Protein 5FVJ (pdb70)

B-factor: mean 19.44, std 9.37, range [5.67, 72.25]

Radius of gyration: 21.11 Å; Cα contacts (8 Å, |Δi|>4): 688; chains: 2; bounding box: 38×53×60 Å

Solvent-accessible surface area: 15856 Å² total; per-residue (Å²): 78,96,43,64,44,154,41,184,45,48,80,47,46,84,9,39,89,158,18,102,30,77,139,6,72,11,57,68,69,94,26,11,77,27,4,61,116,92,1,81,134,14,15,61,49,1,5,4,48,0,6,0,3,0,76,126,135,56,94,60,7,1,0,0,0,0,0,8,3,0,28,12,84,44,110,78,5,31,14,112,8,95,144,124,15,58,91,62,0,4,0,0,34,5,34,63,33,8,15,19,94,59,11,81,57,56,40,13,17,34,92,1,7,111,30,2,24,81,26,0,98,128,6,11,115,44,0,1,4,8,0,2,9,8,114,11,92,38,99,135,29,23,76,62,10,81,150,64,39,6,148,40,7,144,107,114,96,93,16,0,8,35,118,10,71,88,46,79,49,51,84,10,39,90,163,14,131,29,77,151,6,72,12,58,64,67,93,27,11,62,18,4,68,120,112,1,81,148,16,18,80,45,9,4,3,58,1,5,0,5,0,94,150,138,49,90,84,4,1,0,0,0,0,0,10,2,0,27,5,94,41,108,44,0,26,36,89,6,65,151,112,18,58,92,60,0,5,0,0,34,7,36,61,29,8,14,16,96,81,36,91,87,144,40,12,18,39,100,2,7,110,27,0,26,78,27,0,75,112,6,1,115,39,0,1,0,19,0,0,8,3,108,10,85,41,79,133,30,30,78,64,17,79,150,65,38,1,142,42,6,124,91,103,121,110,7,0,6,34,107,7,82,91

Structure (mmCIF, N/CA/C/O backbone):
data_5FVJ
#
_entry.id   5FVJ
#
_cell.length_a   33.400
_cell.length_b   85.660
_cell.length_c   55.320
_cell.angle_alpha   90.00
_cell.angle_beta   93.21
_cell.angle_gamma   90.00
#
_symmetry.space_group_name_H-M   'P 1 21 1'
#
loop_
_entity.id
_entity.type
_entity.pdbx_description
1 polymer 'PUTATIVE ACETYLTRANSFERASE'
2 non-polymer 'ACETYL COENZYME *A'
3 water water
#
loop_
_atom_site.group_PDB
_atom_site.id
_atom_site.type_symbol
_atom_site.label_atom_id
_atom_site.label_alt_id
_atom_site.label_comp_id
_atom_site.label_asym_id
_atom_site.label_entity_id
_atom_site.label_seq_id
_atom_site.pdbx_PDB_ins_code
_atom_site.Cartn_x
_atom_site.Cartn_y
_atom_site.Cartn_z
_atom_site.occupancy
_atom_site.B_iso_or_equiv
_atom_site.auth_seq_id
_atom_site.auth_comp_id
_atom_site.auth_asym_id
_atom_site.auth_atom_id
_atom_site.pdbx_PDB_model_num
ATOM 1 N N . GLY A 1 1 ? 30.261 69.526 32.403 1.00 24.08 -4 GLY A N 1
ATOM 2 C CA . GLY A 1 1 ? 30.391 70.351 33.665 1.00 20.60 -4 GLY A CA 1
ATOM 3 C C . GLY A 1 1 ? 31.042 69.556 34.772 1.00 20.43 -4 GLY A C 1
ATOM 4 O O . GLY A 1 1 ? 31.393 68.418 34.561 1.00 21.56 -4 GLY A O 1
ATOM 5 N N . PRO A 1 2 ? 31.182 70.136 35.982 1.00 18.16 -3 PRO A N 1
ATOM 6 C CA . PRO A 1 2 ? 31.783 69.429 37.095 1.00 18.54 -3 PRO A CA 1
ATOM 7 C C . PRO A 1 2 ? 30.977 68.265 37.626 1.00 14.75 -3 PRO A C 1
ATOM 8 O O . PRO A 1 2 ? 31.530 67.340 38.232 1.00 16.73 -3 PRO A O 1
ATOM 12 N N . GLY A 1 3 ? 29.673 68.276 37.398 1.00 15.63 -2 GLY A N 1
ATOM 13 C CA . GLY A 1 3 ? 28.795 67.307 38.047 1.00 17.91 -2 GLY A CA 1
ATOM 14 C C . GLY A 1 3 ? 29.030 67.173 39.542 1.00 17.40 -2 GLY A C 1
ATOM 15 O O . GLY A 1 3 ? 29.324 68.168 40.238 1.00 15.35 -2 GLY A O 1
ATOM 16 N N . GLY A 1 4 ? 28.925 65.938 40.044 1.00 17.42 -1 GLY A N 1
ATOM 17 C CA . GLY A 1 4 ? 29.033 65.653 41.478 1.00 19.61 -1 GLY A CA 1
ATOM 18 C C . GLY A 1 4 ? 30.384 65.173 41.999 1.00 19.05 -1 GLY A 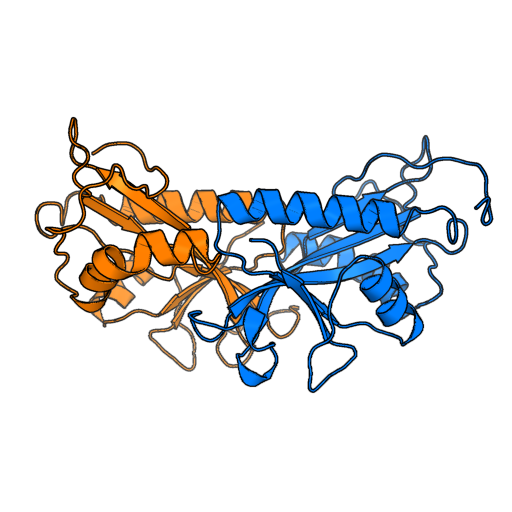C 1
ATOM 19 O O . GLY A 1 4 ? 30.513 64.957 43.181 1.00 22.28 -1 GLY A O 1
ATOM 20 N N . THR A 1 5 ? 31.386 65.049 41.121 1.00 19.50 0 THR A N 1
ATOM 2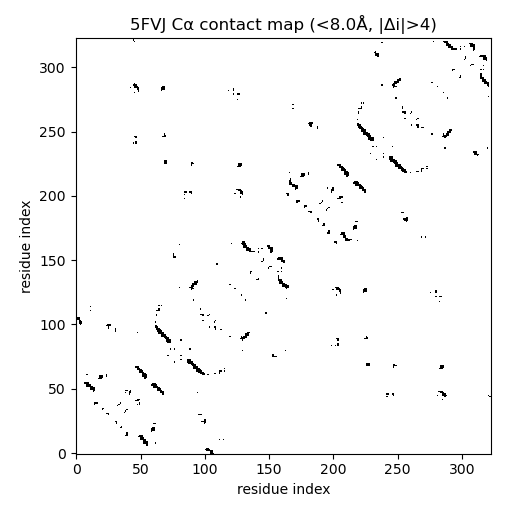1 C CA . THR A 1 5 ? 32.719 64.549 41.443 1.00 19.30 0 THR A CA 1
ATOM 22 C C . THR A 1 5 ? 33.706 64.962 40.351 1.00 18.54 0 THR A C 1
ATOM 23 O O . THR A 1 5 ? 33.325 65.031 39.172 1.00 22.21 0 THR A O 1
ATOM 27 N N . MET A 1 6 ? 34.969 65.202 40.730 1.00 16.17 1 MET A N 1
ATOM 28 C CA . MET A 1 6 ? 36.057 65.424 39.771 1.00 18.66 1 MET A CA 1
ATOM 29 C C . MET A 1 6 ? 37.016 64.216 39.641 1.00 22.43 1 MET A C 1
ATOM 30 O O . MET A 1 6 ? 38.119 64.355 39.093 1.00 25.16 1 MET A O 1
ATOM 35 N N . GLY A 1 7 ? 36.612 63.042 40.121 1.00 21.01 2 GLY A N 1
ATOM 36 C CA . GLY A 1 7 ? 37.368 61.806 39.793 1.00 21.74 2 GLY A CA 1
ATOM 37 C C . GLY A 1 7 ? 37.132 61.383 38.343 1.00 23.80 2 GLY A C 1
ATOM 38 O O . GLY A 1 7 ? 36.184 61.836 37.701 1.00 20.40 2 GLY A O 1
ATOM 39 N N . ARG A 1 8 ? 37.977 60.477 37.841 1.00 19.46 3 ARG A N 1
ATOM 40 C CA . ARG A 1 8 ? 37.831 59.961 36.492 1.00 23.91 3 ARG A CA 1
ATOM 41 C C . ARG A 1 8 ? 37.266 58.527 36.432 1.00 19.05 3 ARG A C 1
ATOM 42 O O . ARG A 1 8 ? 37.119 57.806 37.459 1.00 17.80 3 ARG A O 1
ATOM 50 N N . VAL A 1 9 ? 36.948 58.136 35.208 1.00 16.93 4 VAL A N 1
ATOM 51 C CA . VAL A 1 9 ? 36.588 56.772 34.916 1.00 17.37 4 VAL A CA 1
ATOM 52 C C . VAL A 1 9 ? 37.548 56.136 33.902 1.00 18.29 4 VAL A C 1
ATOM 53 O O . VAL A 1 9 ? 38.311 56.822 33.205 1.00 18.21 4 VAL A O 1
ATOM 57 N N . THR A 1 10 ? 37.473 54.811 33.845 1.00 17.42 5 THR A N 1
ATOM 58 C CA . THR A 1 10 ? 38.243 53.976 32.943 1.00 17.58 5 THR A CA 1
ATOM 59 C C . THR A 1 10 ? 37.569 53.916 31.550 1.00 18.43 5 THR A C 1
ATOM 60 O O . THR A 1 10 ? 36.434 54.307 31.391 1.00 17.09 5 THR A O 1
ATOM 64 N N . ALA A 1 11 ? 38.295 53.416 30.561 1.00 19.64 6 ALA A N 1
ATOM 65 C CA . ALA A 1 11 ? 37.745 53.164 29.240 1.00 18.53 6 ALA A CA 1
ATOM 66 C C . ALA A 1 11 ? 36.678 52.049 29.298 1.00 16.34 6 ALA A C 1
ATOM 67 O O . ALA A 1 11 ? 36.746 51.170 30.162 1.00 17.28 6 ALA A O 1
ATOM 69 N N . PRO A 1 12 ? 35.714 52.050 28.362 1.00 16.79 7 PRO A N 1
ATOM 70 C CA . PRO A 1 12 ? 34.697 50.963 28.338 1.00 18.17 7 PRO A CA 1
ATOM 71 C C . PRO A 1 12 ? 35.252 49.539 28.205 1.00 17.14 7 PRO A C 1
ATOM 72 O O . PRO A 1 12 ? 36.202 49.294 27.446 1.00 17.34 7 PRO A O 1
ATOM 76 N N . GLU A 1 13 ? 34.652 48.613 28.945 1.00 14.47 8 GLU A N 1
ATOM 77 C CA . GLU A 1 13 ? 35.074 47.205 28.958 1.00 14.07 8 GLU A CA 1
ATOM 78 C C . GLU A 1 13 ? 33.850 46.306 29.175 1.00 12.53 8 GLU A C 1
ATOM 79 O O . GLU A 1 13 ? 32.819 46.758 29.724 1.00 11.65 8 GLU A O 1
ATOM 85 N N . PRO A 1 14 ? 33.920 45.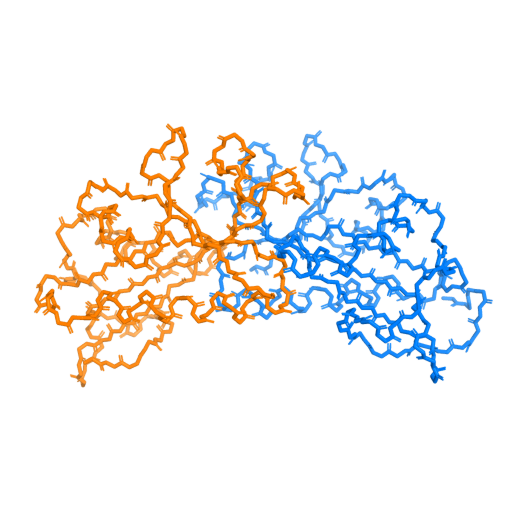044 28.718 1.00 12.17 9 PRO A N 1
ATOM 86 C CA . PRO A 1 14 ? 32.793 44.126 28.920 1.00 11.41 9 PRO A CA 1
ATOM 87 C C . PRO A 1 14 ? 32.448 43.879 30.389 1.00 12.06 9 PRO A C 1
ATOM 88 O O . PRO A 1 14 ? 33.359 43.650 31.190 1.00 12.89 9 PRO A O 1
ATOM 92 N N . LEU A 1 15 ? 31.144 43.901 30.735 1.00 11.27 10 LEU A N 1
ATOM 93 C CA . LEU A 1 15 ? 30.719 43.475 32.073 1.00 10.92 10 LEU A CA 1
ATOM 94 C C . LEU A 1 15 ? 31.261 42.070 32.406 1.00 12.18 10 LEU A C 1
ATOM 95 O O . LEU A 1 15 ? 31.236 41.181 31.572 1.00 12.32 10 LEU A O 1
ATOM 100 N N . SER A 1 16 ? 31.699 41.873 33.642 1.00 12.19 11 SER A N 1
ATOM 101 C CA . SER A 1 16 ? 32.189 40.565 34.135 1.00 12.09 11 SER A CA 1
ATOM 102 C C . SER A 1 16 ? 31.879 40.392 35.610 1.00 13.52 11 SER A C 1
ATOM 103 O O . SER A 1 16 ? 31.444 41.340 36.291 1.00 9.00 11 SER A O 1
ATOM 106 N N . ALA A 1 17 ? 32.188 39.198 36.105 1.00 13.78 12 ALA A N 1
ATOM 107 C CA . ALA A 1 17 ? 32.072 38.892 37.518 1.00 14.77 12 ALA A CA 1
ATOM 108 C C . ALA A 1 17 ? 33.005 39.694 38.423 1.00 14.61 12 ALA A C 1
ATOM 109 O O . ALA A 1 17 ? 32.812 39.719 39.642 1.00 17.92 12 ALA A O 1
ATOM 111 N N . PHE A 1 18 ? 34.015 40.339 37.847 1.00 13.79 13 PHE A N 1
ATOM 112 C CA . PHE A 1 18 ? 34.946 41.151 38.649 1.00 16.07 13 PHE A CA 1
ATOM 113 C C . PHE A 1 18 ? 34.380 42.548 38.991 1.00 15.15 13 PHE A C 1
ATOM 114 O O . PHE A 1 18 ? 34.963 43.264 39.789 1.00 17.74 13 PHE A O 1
ATOM 122 N N . HIS A 1 19 ? 33.247 42.919 38.380 1.00 13.91 14 HIS A N 1
ATOM 123 C CA . HIS A 1 19 ? 32.632 44.236 38.574 1.00 13.55 14 HIS A CA 1
ATOM 124 C C . HIS A 1 19 ? 31.660 44.296 39.736 1.00 12.75 14 HIS A C 1
ATOM 125 O O . HIS A 1 19 ? 30.834 43.412 39.926 1.00 11.64 14 HIS A O 1
ATOM 132 N N . GLN A 1 20 ? 31.775 45.376 40.506 1.00 11.44 15 GLN A N 1
ATOM 133 C CA . GLN A 1 20 ? 30.820 45.675 41.552 1.00 10.07 15 GLN A CA 1
ATOM 134 C C . GLN A 1 20 ? 29.703 46.550 40.973 1.00 10.67 15 GLN A C 1
ATOM 135 O O . GLN A 1 20 ? 29.967 47.610 40.437 1.00 9.61 15 GLN A O 1
ATOM 141 N N . VAL A 1 21 ? 28.466 46.077 41.111 1.00 12.13 16 VAL A N 1
ATOM 142 C CA . VAL A 1 21 ? 27.292 46.785 40.598 1.00 13.98 16 VAL A CA 1
ATOM 143 C C . VAL A 1 21 ? 26.204 47.062 41.635 1.00 11.55 16 VAL A C 1
ATOM 144 O O . VAL A 1 21 ? 25.301 47.857 41.409 1.00 11.43 16 VAL A O 1
ATOM 148 N N . ALA A 1 22 ? 26.298 46.424 42.791 1.00 12.78 17 ALA A N 1
ATOM 149 C CA . ALA A 1 22 ? 25.204 46.447 43.746 1.00 13.73 17 ALA A CA 1
ATOM 150 C C . ALA A 1 22 ? 24.791 47.839 44.221 1.00 12.36 17 ALA A C 1
ATOM 151 O O . ALA A 1 22 ? 23.634 48.039 44.620 1.00 14.20 17 ALA A O 1
ATOM 153 N N . GLU A 1 23 ? 25.733 48.777 44.258 1.00 13.45 18 GLU A N 1
ATOM 154 C CA . GLU A 1 23 ? 25.465 50.113 44.769 1.00 16.15 18 GLU A CA 1
ATOM 155 C C . GLU A 1 23 ? 25.124 51.163 43.678 1.00 14.06 18 GLU A C 1
ATOM 156 O O . GLU A 1 23 ? 24.865 52.316 44.004 1.00 14.58 18 GLU A O 1
ATOM 162 N N . PHE A 1 24 ? 25.105 50.736 42.401 1.00 11.71 19 PHE A N 1
ATOM 163 C CA . PHE A 1 24 ? 24.780 51.622 41.271 1.00 11.78 19 PHE A CA 1
ATOM 164 C C . PHE A 1 24 ? 23.373 52.236 41.389 1.00 11.85 19 PHE A C 1
ATOM 165 O O . PHE A 1 24 ? 22.393 51.532 41.578 1.00 12.20 19 PHE A O 1
ATOM 173 N N . VAL A 1 25 ? 23.294 53.550 41.250 1.00 12.51 20 VAL A N 1
ATOM 174 C CA . VAL A 1 25 ? 22.013 54.270 41.232 1.00 12.36 20 VAL A CA 1
ATOM 175 C C . VAL A 1 25 ? 22.016 55.406 40.193 1.00 12.25 20 VAL A C 1
ATOM 176 O O . VAL A 1 25 ? 22.872 56.281 40.234 1.00 11.46 20 VAL A O 1
ATOM 180 N N . SER A 1 26 ? 21.070 55.360 39.253 1.00 12.72 21 SER A N 1
ATOM 181 C CA . SER A 1 26 ? 21.046 56.255 38.093 1.00 12.04 21 SER A CA 1
ATOM 182 C C . SER A 1 26 ? 19.926 57.292 38.133 1.00 12.33 21 SER A C 1
ATOM 183 O O . SER A 1 26 ? 19.884 58.222 37.305 1.00 12.55 21 SER A O 1
ATOM 186 N N . GLY A 1 27 ? 18.968 57.093 39.031 1.00 14.25 22 GLY A N 1
ATOM 187 C CA . GLY A 1 27 ? 17.739 57.882 39.028 1.00 16.24 22 GLY A CA 1
ATOM 188 C C . GLY A 1 27 ? 16.575 57.148 38.403 1.00 17.19 22 GLY A C 1
ATOM 189 O O . GLY A 1 27 ? 15.449 57.608 38.526 1.00 17.61 22 GLY A O 1
ATOM 190 N N . GLU A 1 28 ? 16.849 56.030 37.718 1.00 15.47 23 GLU A N 1
ATOM 191 C CA . GLU A 1 28 ? 15.820 55.141 37.162 1.00 14.19 23 GLU A CA 1
ATOM 192 C C . GLU A 1 28 ? 15.980 53.719 37.734 1.00 14.71 23 GLU A C 1
ATOM 193 O O . GLU A 1 28 ? 16.865 52.965 37.311 1.00 13.09 23 GLU A O 1
ATOM 199 N N . ALA A 1 29 ? 15.125 53.339 38.674 1.00 16.08 24 ALA A N 1
ATOM 200 C CA . ALA A 1 29 ? 15.265 52.033 39.341 1.00 14.34 24 ALA A CA 1
ATOM 201 C C . ALA A 1 29 ? 15.176 50.821 38.398 1.00 14.04 24 ALA A C 1
ATOM 202 O O . ALA A 1 29 ? 15.812 49.807 38.644 1.00 14.38 24 ALA A O 1
ATOM 204 N N . VAL A 1 30 ? 14.401 50.925 37.325 1.00 11.51 25 VAL A N 1
ATOM 205 C CA . VAL A 1 30 ? 14.305 49.837 36.353 1.00 14.40 25 VAL A CA 1
ATOM 206 C C . VAL A 1 30 ? 15.672 49.507 35.728 1.00 13.92 25 VAL A C 1
ATOM 207 O O . VAL A 1 30 ? 15.965 48.333 35.505 1.00 11.96 25 VAL A O 1
ATOM 211 N N . LEU A 1 31 ? 16.479 50.545 35.470 1.00 11.35 26 LEU A N 1
ATOM 212 C CA . LEU A 1 31 ? 17.820 50.354 34.915 1.00 11.49 26 LEU A CA 1
ATOM 213 C C . LEU A 1 31 ? 18.778 49.810 35.979 1.00 11.57 26 LEU A C 1
ATOM 214 O O . LEU A 1 31 ? 19.549 48.889 35.701 1.00 10.16 26 LEU A O 1
ATOM 219 N N . ASP A 1 32 ? 18.726 50.393 37.170 1.00 12.06 27 ASP A N 1
ATOM 220 C CA . ASP A 1 32 ? 19.594 49.949 38.282 1.00 10.96 27 ASP A CA 1
ATOM 221 C C . ASP A 1 32 ? 19.394 48.456 38.586 1.00 11.32 27 ASP A C 1
ATOM 222 O O . ASP A 1 32 ? 20.357 47.678 38.700 1.00 10.62 27 ASP A O 1
ATOM 227 N N . ASP A 1 33 ? 18.130 48.053 38.677 1.00 11.56 28 ASP A N 1
ATOM 228 C CA . ASP A 1 33 ? 17.791 46.685 38.988 1.00 12.30 28 ASP A CA 1
ATOM 229 C C . ASP A 1 33 ? 18.082 45.714 37.845 1.00 10.91 28 ASP A C 1
ATOM 230 O O . ASP A 1 33 ? 18.491 44.600 38.097 1.00 10.63 28 ASP A O 1
ATOM 235 N N . TRP A 1 34 ? 17.955 46.157 36.595 1.00 10.09 29 TRP A N 1
ATOM 236 C CA . TRP A 1 34 ? 18.354 45.298 35.480 1.00 11.97 29 TRP A CA 1
ATOM 237 C C . TRP A 1 34 ? 19.845 44.993 35.564 1.00 9.82 29 TRP A C 1
ATOM 238 O O . TRP A 1 34 ? 20.270 43.851 35.400 1.00 9.85 29 TRP A O 1
ATOM 249 N N . LEU A 1 35 ? 20.655 46.018 35.808 1.00 9.83 30 LEU A N 1
ATOM 250 C CA . LEU A 1 35 ? 22.096 45.830 35.868 1.00 10.27 30 LEU A CA 1
ATOM 251 C C . LEU A 1 35 ? 22.495 44.801 36.923 1.00 10.72 30 LEU A C 1
ATOM 252 O O . LEU A 1 35 ? 23.264 43.875 36.631 1.00 13.12 30 LEU A O 1
ATOM 257 N N . LYS A 1 36 ? 21.925 44.958 38.116 1.00 11.48 31 LYS A N 1
ATOM 258 C CA . LYS A 1 36 ? 22.257 44.144 39.297 1.00 10.70 31 LYS A CA 1
ATOM 259 C C . LYS A 1 36 ? 21.730 42.707 39.211 1.00 10.74 31 LYS A C 1
ATOM 260 O O . LYS A 1 36 ? 22.422 41.785 39.650 1.00 13.52 31 LYS A O 1
ATOM 266 N N . GLN A 1 37 ? 20.529 42.522 38.670 1.00 13.15 32 GLN A N 1
ATOM 267 C CA . GLN A 1 37 ? 19.870 41.207 38.641 1.00 12.86 32 GLN A CA 1
ATOM 268 C C . GLN A 1 37 ? 20.080 40.454 37.318 1.00 13.20 32 GLN A C 1
ATOM 269 O O . GLN A 1 37 ? 20.171 39.224 37.337 1.00 14.04 32 GLN A O 1
ATOM 275 N N . LYS A 1 38 ? 20.106 41.175 36.188 1.00 14.30 33 LYS A N 1
ATOM 276 C CA . LYS A 1 38 ? 20.089 40.533 34.871 1.00 13.46 33 LYS A CA 1
ATOM 277 C C . LYS A 1 38 ? 21.299 40.758 33.965 1.00 11.90 33 LYS A C 1
ATOM 278 O O . LYS A 1 38 ? 21.498 40.006 33.030 1.00 12.55 33 LYS A O 1
ATOM 284 N N . GLY A 1 39 ? 22.074 41.796 34.218 1.00 10.06 34 GLY A N 1
ATOM 285 C CA . GLY A 1 39 ? 23.193 42.155 33.358 1.00 9.00 34 GLY A CA 1
ATOM 286 C C . GLY A 1 39 ? 24.117 41.028 32.945 1.00 11.08 34 GLY A C 1
ATOM 287 O O . GLY A 1 39 ? 24.265 40.722 31.753 1.00 12.62 34 GLY A O 1
ATOM 288 N N . LEU A 1 40 ? 24.699 40.377 33.934 1.00 11.32 35 LEU A N 1
ATOM 289 C CA . LEU A 1 40 ? 25.674 39.337 33.666 1.00 12.67 35 LEU A CA 1
ATOM 290 C C . LEU A 1 40 ? 25.004 38.057 33.182 1.00 12.48 35 LEU A C 1
ATOM 291 O O . LEU A 1 40 ? 25.481 37.423 32.231 1.00 12.69 35 LEU A O 1
ATOM 296 N N . LYS A 1 41 ? 23.897 37.679 33.811 1.00 11.11 36 LYS A N 1
ATOM 297 C CA . LYS A 1 41 ? 23.119 36.531 33.315 1.00 14.31 36 LYS A CA 1
ATOM 298 C C . LYS A 1 41 ? 22.729 36.635 31.832 1.00 17.60 36 LYS A C 1
ATOM 299 O O . LYS A 1 41 ? 22.846 35.651 31.085 1.00 18.21 36 LYS A O 1
ATOM 305 N N . ASN A 1 42 ? 22.224 37.797 31.430 1.00 17.35 37 ASN A N 1
ATOM 306 C CA . ASN A 1 42 ? 21.729 38.012 30.061 1.00 16.43 37 ASN A CA 1
ATOM 307 C C . ASN A 1 42 ? 22.850 38.011 29.032 1.00 16.71 37 ASN A C 1
ATOM 308 O O . ASN A 1 42 ? 22.627 37.703 27.847 1.00 14.97 37 ASN A O 1
ATOM 313 N N . GLN A 1 43 ? 24.046 38.334 29.480 1.00 13.52 38 GLN A N 1
ATOM 314 C CA . GLN A 1 43 ? 25.218 38.222 28.645 1.00 18.38 38 GLN A CA 1
ATOM 315 C C . GLN A 1 43 ? 25.501 36.772 28.253 1.00 19.66 38 GLN A C 1
ATOM 316 O O . GLN A 1 43 ? 25.743 36.474 27.088 1.00 19.05 38 GLN A O 1
ATOM 322 N N . ALA A 1 44 ? 25.453 35.869 29.228 1.00 19.51 39 ALA A N 1
ATOM 323 C CA . ALA A 1 44 ? 25.656 34.457 28.949 1.00 18.32 39 ALA A CA 1
ATOM 324 C C . ALA A 1 44 ? 24.533 33.879 28.059 1.00 17.93 39 ALA A C 1
ATOM 325 O O . ALA A 1 44 ? 24.805 33.039 27.210 1.00 21.55 39 ALA A O 1
ATOM 327 N N . LEU A 1 45 ? 23.298 34.345 28.252 1.00 16.10 40 LEU A N 1
ATOM 328 C CA . LEU A 1 45 ? 22.135 33.868 27.454 1.00 14.94 40 LEU A CA 1
ATOM 329 C C . LEU A 1 45 ? 22.094 34.314 25.988 1.00 13.40 40 LEU A C 1
ATOM 330 O O . LEU A 1 45 ? 21.364 33.725 25.185 1.00 17.14 40 LEU A O 1
ATOM 335 N N . GLY A 1 46 ? 22.820 35.371 25.654 1.00 11.66 41 GLY A N 1
ATOM 336 C CA . GLY A 1 46 ? 22.757 35.988 24.319 1.00 12.92 41 GLY A CA 1
ATOM 337 C C . GLY A 1 46 ? 21.594 36.918 24.148 1.00 12.31 41 GLY A C 1
ATOM 338 O O . GLY A 1 46 ? 21.138 37.173 23.021 1.00 13.94 41 GLY A O 1
ATOM 339 N N . ALA A 1 47 ? 21.074 37.446 25.262 1.00 10.71 42 ALA A N 1
ATOM 340 C CA . ALA A 1 47 ? 20.003 38.455 25.217 1.00 10.70 42 ALA A CA 1
ATOM 341 C C . ALA A 1 47 ? 20.509 39.888 25.055 1.00 10.76 42 ALA A C 1
ATOM 342 O O . ALA A 1 47 ? 19.840 40.716 24.462 1.00 12.79 42 ALA A O 1
ATOM 344 N N . ALA A 1 48 ? 21.700 40.170 25.581 1.00 10.12 43 ALA A N 1
ATOM 345 C CA . ALA A 1 48 ? 22.315 41.511 25.490 1.00 9.84 43 ALA A CA 1
ATOM 346 C C . ALA A 1 48 ? 23.792 41.470 25.849 1.00 13.21 43 ALA A C 1
ATOM 347 O O . ALA A 1 48 ? 24.210 40.665 26.670 1.00 12.63 43 ALA A O 1
ATOM 349 N N . ARG A 1 49 ? 24.591 42.310 25.204 1.00 11.14 44 ARG A N 1
ATOM 350 C CA . ARG A 1 49 ? 26.010 42.496 25.553 1.00 12.10 44 ARG A CA 1
ATOM 351 C C . ARG A 1 49 ? 26.134 43.856 26.226 1.00 12.93 44 ARG A C 1
ATOM 352 O O . ARG A 1 49 ? 25.714 44.843 25.655 1.00 10.82 44 ARG A O 1
ATOM 360 N N . THR A 1 50 ? 26.716 43.880 27.442 1.00 11.14 45 THR A N 1
ATOM 361 C CA . THR A 1 50 ? 26.826 45.061 28.264 1.00 10.75 45 THR A CA 1
ATOM 362 C C . THR A 1 50 ? 28.297 45.493 28.406 1.00 9.85 45 THR A C 1
ATOM 363 O O . THR A 1 50 ? 29.219 44.659 28.610 1.00 8.65 45 THR A O 1
ATOM 367 N N . PHE A 1 51 ? 28.508 46.798 28.268 1.00 9.21 46 PHE A N 1
ATOM 368 C CA . PHE A 1 51 ? 29.814 47.430 28.400 1.00 8.17 46 PHE A CA 1
ATOM 369 C C . PHE A 1 51 ? 29.743 48.493 29.499 1.00 9.21 46 PHE A C 1
ATOM 370 O O . PHE A 1 51 ? 28.761 49.232 29.586 1.00 11.36 46 PHE A O 1
ATOM 378 N N . VAL A 1 52 ? 30.760 48.531 30.361 1.00 9.75 47 VAL A N 1
ATOM 379 C CA . VAL A 1 52 ? 30.786 49.400 31.552 1.00 9.25 47 VAL A CA 1
ATOM 380 C C . VAL A 1 52 ? 32.029 50.274 31.626 1.00 10.00 47 VAL A C 1
ATOM 381 O O . VAL A 1 52 ? 33.067 49.940 31.048 1.00 11.83 47 VAL A O 1
ATOM 385 N N . VAL A 1 53 ? 31.906 51.399 32.335 1.00 10.37 48 VAL A N 1
ATOM 386 C CA . VAL A 1 53 ? 33.058 52.218 32.723 1.00 10.93 48 VAL A CA 1
ATOM 387 C C . VAL A 1 53 ? 33.112 52.236 34.234 1.00 10.63 48 VAL A C 1
ATOM 388 O O . VAL A 1 53 ? 32.064 52.319 34.880 1.00 10.54 48 VAL A O 1
ATOM 392 N N . CYS A 1 54 ? 34.327 52.188 34.791 1.00 11.36 49 CYS A N 1
ATOM 393 C CA . CYS A 1 54 ? 34.520 52.099 36.254 1.00 10.37 49 CYS A CA 1
ATOM 394 C C . CYS A 1 54 ? 35.238 53.318 36.823 1.00 11.02 49 CYS A C 1
ATOM 395 O O . CYS A 1 54 ? 36.010 53.955 36.150 1.00 13.78 49 CYS A O 1
ATOM 398 N N . LYS A 1 55 ? 34.967 53.609 38.082 1.00 11.96 50 LYS A N 1
ATOM 399 C CA A LYS A 1 55 ? 35.720 54.630 38.800 0.48 11.97 50 LYS A CA 1
ATOM 400 C CA B LYS A 1 55 ? 35.695 54.630 38.805 0.52 12.04 50 LYS A CA 1
ATOM 401 C C . LYS A 1 55 ? 37.193 54.278 38.735 1.00 14.45 50 LYS A C 1
ATOM 402 O O . LYS A 1 55 ? 37.562 53.128 38.950 1.00 14.08 50 LYS A O 1
ATOM 413 N N . LYS A 1 56 ? 38.035 55.273 38.423 1.00 15.13 51 LYS A N 1
ATOM 414 C CA . LYS A 1 56 ? 39.493 55.037 38.313 1.00 16.23 51 LYS A CA 1
ATOM 415 C C . LYS A 1 56 ? 40.100 54.262 39.505 1.00 14.16 51 LYS A C 1
ATOM 416 O O . LYS A 1 56 ? 39.829 54.555 40.656 1.00 12.90 51 LYS A O 1
ATOM 422 N N . ASP A 1 57 ? 40.946 53.296 39.180 1.00 15.29 52 ASP A N 1
ATOM 423 C CA . ASP A 1 57 ? 41.573 52.403 40.146 1.00 19.03 52 ASP A CA 1
ATOM 424 C C . ASP A 1 57 ? 40.611 51.594 41.016 1.00 18.30 52 ASP A C 1
ATOM 425 O O . ASP A 1 57 ? 40.985 51.138 42.115 1.00 17.06 52 ASP A O 1
ATOM 430 N N . THR A 1 58 ? 39.404 51.352 40.494 1.00 13.50 53 THR A N 1
ATOM 431 C CA . THR A 1 58 ? 38.468 50.420 41.101 1.00 14.62 53 THR A CA 1
ATOM 432 C C . THR A 1 58 ? 37.825 49.579 39.991 1.00 13.53 53 THR A C 1
ATOM 433 O O . THR A 1 58 ? 38.006 49.846 38.800 1.00 15.24 53 THR A O 1
ATOM 437 N N . LYS A 1 59 ? 37.041 48.595 40.419 1.00 11.58 54 LYS A N 1
ATOM 438 C CA . LYS A 1 59 ? 36.138 47.851 39.532 1.00 11.94 54 LYS A CA 1
ATOM 439 C C . LYS A 1 59 ? 34.670 48.189 39.802 1.00 12.20 54 LYS A C 1
ATOM 440 O O . LYS A 1 59 ? 33.744 47.407 39.471 1.00 11.78 54 LYS A O 1
ATOM 446 N N . GLN A 1 60 ? 34.456 49.347 40.399 1.00 11.92 55 GLN A N 1
ATOM 447 C CA . GLN A 1 60 ? 33.135 49.842 40.712 1.00 11.69 55 GLN A CA 1
ATOM 448 C C . GLN A 1 60 ? 32.517 50.534 39.476 1.00 11.41 55 GLN A C 1
ATOM 449 O O . GLN A 1 60 ? 33.001 51.545 38.973 1.00 10.57 55 GLN A O 1
ATOM 455 N N . VAL A 1 61 ? 31.386 50.012 39.030 1.00 11.22 56 VAL A N 1
ATOM 456 C CA . VAL A 1 61 ? 30.740 50.522 37.816 1.00 9.91 56 VAL A CA 1
ATOM 457 C C . VAL A 1 61 ? 30.138 51.933 37.991 1.00 10.48 56 VAL A C 1
ATOM 458 O O . VAL A 1 61 ? 29.346 52.187 38.923 1.00 9.87 56 VAL A O 1
ATOM 462 N N . ALA A 1 62 ? 30.528 52.848 37.099 1.00 9.94 57 ALA A N 1
ATOM 463 C CA . ALA A 1 62 ? 30.015 54.248 37.081 1.00 9.35 57 ALA A CA 1
ATOM 464 C C . ALA A 1 62 ? 29.013 54.537 35.938 1.00 8.75 57 ALA A C 1
ATOM 465 O O . ALA A 1 62 ? 28.320 55.553 35.938 1.00 8.43 57 ALA A O 1
ATOM 467 N N . GLY A 1 63 ? 28.956 53.645 34.950 1.00 9.34 58 GLY A N 1
ATOM 468 C CA . GLY A 1 63 ? 28.037 53.814 33.812 1.00 10.40 58 GLY A CA 1
ATOM 469 C C . GLY A 1 63 ? 28.072 52.577 32.937 1.00 8.85 58 GLY A C 1
ATOM 470 O O . GLY A 1 63 ? 29.070 51.822 32.969 1.00 10.22 58 GLY A O 1
ATOM 471 N N . PHE A 1 64 ? 27.017 52.367 32.164 1.00 9.24 59 PHE A N 1
ATOM 472 C CA . PHE A 1 64 ? 26.938 51.227 31.245 1.00 10.58 59 PHE A CA 1
ATOM 473 C C . PHE A 1 64 ? 25.974 51.451 30.070 1.00 11.81 59 PHE A C 1
ATOM 474 O O . PHE A 1 64 ? 25.102 52.324 30.115 1.00 9.76 59 PHE A O 1
ATOM 482 N N . TYR A 1 65 ? 26.113 50.593 29.058 1.00 8.77 60 TYR A N 1
ATOM 483 C CA . TYR A 1 65 ? 25.134 50.456 27.999 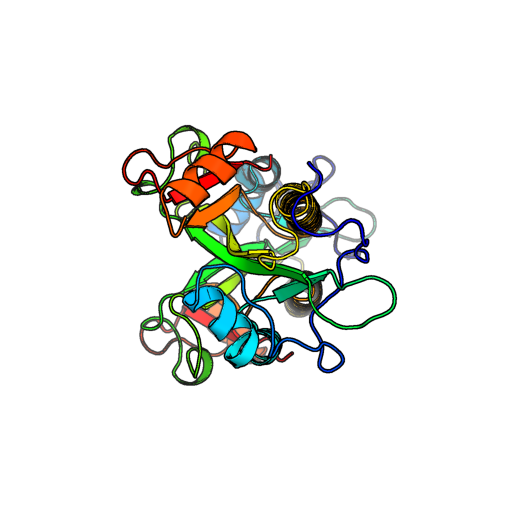1.00 9.31 60 TYR A CA 1
ATOM 484 C C . TYR A 1 65 ? 25.072 49.001 27.550 1.00 9.29 60 TYR A C 1
ATOM 485 O O . TYR A 1 65 ? 25.981 48.205 27.852 1.00 10.33 60 TYR A O 1
ATOM 494 N N . SER A 1 66 ? 24.004 48.651 26.832 1.00 10.38 61 SER A N 1
ATOM 495 C CA . SER A 1 66 ? 23.745 47.292 26.398 1.00 9.78 61 SER A CA 1
ATOM 496 C C . SER A 1 66 ? 23.226 47.291 24.952 1.00 9.00 61 SER A C 1
ATOM 497 O O . SER A 1 66 ? 22.409 48.123 24.567 1.00 11.38 61 SER A O 1
ATOM 500 N N . LEU A 1 67 ? 23.720 46.358 24.155 1.00 9.98 62 LEU A N 1
ATOM 501 C CA . LEU A 1 67 ? 23.372 46.203 22.734 1.00 9.56 62 LEU A CA 1
ATOM 502 C C . LEU A 1 67 ? 22.791 44.806 22.433 1.00 8.50 62 LEU A C 1
ATOM 503 O O . LEU A 1 67 ? 23.258 43.794 22.998 1.00 8.76 62 LEU A O 1
ATOM 508 N N . ALA A 1 68 ? 21.770 44.756 21.581 1.00 7.34 63 ALA A N 1
ATOM 509 C CA . ALA A 1 68 ? 21.182 43.502 21.078 1.00 8.25 63 ALA A CA 1
ATOM 510 C C . ALA A 1 68 ? 20.794 43.652 19.605 1.00 8.28 63 ALA A C 1
ATOM 511 O O . ALA A 1 68 ? 20.479 44.762 19.143 1.00 8.97 63 ALA A O 1
ATOM 513 N N . THR A 1 69 ? 20.720 42.552 18.860 1.00 9.57 64 THR A N 1
ATOM 514 C CA . THR A 1 69 ? 20.192 42.645 17.483 1.00 8.43 64 THR A CA 1
ATOM 515 C C . THR A 1 69 ? 18.673 42.857 17.490 1.00 8.86 64 THR A C 1
ATOM 516 O O . THR A 1 69 ? 17.993 42.539 18.444 1.00 11.01 64 THR A O 1
ATOM 520 N N . GLY A 1 70 ? 18.135 43.392 16.400 1.00 8.53 65 GLY A N 1
ATOM 521 C CA . GLY A 1 70 ? 16.691 43.514 16.277 1.00 7.93 65 GLY A CA 1
ATOM 522 C C . GLY A 1 70 ? 16.235 43.908 14.889 1.00 8.83 65 GLY A C 1
ATOM 523 O O . GLY A 1 70 ? 17.020 43.896 13.945 1.00 9.59 65 GLY A O 1
ATOM 524 N N . SER A 1 71 ? 14.956 44.242 14.762 1.00 9.30 66 SER A N 1
ATOM 525 C CA . SER A 1 71 ? 14.392 44.757 13.497 1.00 8.97 66 SER A CA 1
ATOM 526 C C . SER A 1 71 ? 13.161 45.653 13.713 1.00 11.34 66 SER A C 1
ATOM 527 O O . SER A 1 71 ? 12.590 45.682 14.794 1.00 13.59 66 SER A O 1
ATOM 530 N N . VAL A 1 72 ? 12.784 46.380 12.674 1.00 10.41 67 VAL A N 1
ATOM 531 C CA . VAL A 1 72 ? 11.610 47.249 12.706 1.00 14.34 67 VAL A CA 1
ATOM 532 C C . VAL A 1 72 ? 10.824 47.130 11.385 1.00 15.13 67 VAL A C 1
ATOM 533 O O . VAL A 1 72 ? 11.397 47.050 10.285 1.00 16.76 67 VAL A O 1
ATOM 537 N N . ASN A 1 73 ? 9.510 47.055 11.509 1.00 17.07 68 ASN A N 1
ATOM 538 C CA A ASN A 1 73 ? 8.610 47.043 10.358 0.74 17.36 68 ASN A CA 1
ATOM 539 C CA B ASN A 1 73 ? 8.626 47.019 10.353 0.26 17.68 68 ASN A CA 1
ATOM 540 C C . ASN A 1 73 ? 8.547 48.403 9.676 1.00 18.76 68 ASN A C 1
ATOM 541 O O . ASN A 1 73 ? 8.743 49.441 10.329 1.00 18.80 68 ASN A O 1
ATOM 550 N N . HIS A 1 74 ? 8.285 48.406 8.367 1.00 17.80 69 HIS A N 1
ATOM 551 C CA . HIS A 1 74 ? 8.231 49.646 7.575 1.00 20.08 69 HIS A CA 1
ATOM 552 C C . HIS A 1 74 ? 7.275 50.702 8.144 1.00 24.02 69 HIS A C 1
ATOM 553 O O . HIS A 1 74 ? 7.555 51.906 8.065 1.00 25.55 69 HIS A O 1
ATOM 560 N N . THR A 1 75 ? 6.161 50.259 8.733 1.00 22.84 70 THR A N 1
ATOM 561 C CA . THR A 1 75 ? 5.176 51.197 9.280 1.00 21.87 70 THR A CA 1
ATOM 562 C C . THR A 1 75 ? 5.703 51.987 10.487 1.00 25.11 70 THR A C 1
ATOM 563 O O . THR A 1 75 ? 5.282 53.129 10.718 1.00 24.97 70 THR A O 1
ATOM 567 N N . GLU A 1 76 ? 6.624 51.388 11.239 1.00 21.31 71 GLU A N 1
ATOM 568 C CA . GLU A 1 76 ? 7.241 52.018 12.406 1.00 26.53 71 GLU A CA 1
ATOM 569 C C . GLU A 1 76 ? 8.550 52.775 12.115 1.00 23.24 71 GLU A C 1
ATOM 570 O O . GLU A 1 76 ? 9.154 53.285 13.036 1.00 24.36 71 GLU A O 1
ATOM 576 N N . ALA A 1 77 ? 8.979 52.809 10.851 1.00 24.52 72 ALA A N 1
ATOM 577 C CA . ALA A 1 77 ? 10.209 53.496 10.407 1.00 25.50 72 ALA A CA 1
ATOM 578 C C . ALA A 1 77 ? 9.901 54.888 9.834 1.00 30.94 72 ALA A C 1
ATOM 579 O O . ALA A 1 77 ? 8.838 55.436 10.099 1.00 40.14 72 ALA A O 1
ATOM 581 N N . THR A 1 78 ? 10.832 55.474 9.083 1.00 21.60 73 THR A N 1
ATOM 582 C CA . THR A 1 78 ? 10.612 56.701 8.329 1.00 27.25 73 THR A CA 1
ATOM 583 C C . THR A 1 78 ? 10.824 56.409 6.847 1.00 25.61 73 THR A C 1
ATOM 584 O O . THR A 1 78 ? 11.317 55.346 6.482 1.00 22.78 73 THR A O 1
ATOM 588 N N . GLY A 1 79 ? 10.395 57.332 5.994 1.00 25.19 74 GLY A N 1
ATOM 589 C CA . GLY A 1 79 ? 10.503 57.135 4.555 1.00 22.79 74 GLY A CA 1
ATOM 590 C C . GLY A 1 79 ? 11.925 56.928 4.107 1.00 22.06 74 GLY A C 1
ATOM 591 O O . GLY A 1 79 ? 12.201 56.049 3.281 1.00 28.01 74 GLY A O 1
ATOM 592 N N . ASN A 1 80 ? 12.830 57.737 4.643 1.00 23.58 75 ASN A N 1
ATOM 593 C CA . ASN A 1 80 ? 14.231 57.633 4.262 1.00 29.90 75 ASN A CA 1
ATOM 594 C C . ASN A 1 80 ? 14.875 56.363 4.818 1.00 25.67 75 ASN A C 1
ATOM 595 O O . ASN A 1 80 ? 15.694 55.754 4.133 1.00 18.92 75 ASN A O 1
ATOM 600 N N . LEU A 1 81 ? 14.472 55.950 6.022 1.00 17.86 76 LEU A N 1
ATOM 601 C CA . LEU A 1 81 ? 15.018 54.725 6.605 1.00 17.86 76 LEU A CA 1
ATOM 602 C C . LEU A 1 81 ? 14.620 53.467 5.817 1.00 17.28 76 LEU A C 1
ATOM 603 O O . LEU A 1 81 ? 15.407 52.540 5.681 1.00 16.75 76 LEU A O 1
ATOM 608 N N . ARG A 1 82 ? 13.408 53.447 5.281 1.00 17.87 77 ARG A N 1
ATOM 609 C CA . ARG A 1 82 ? 12.860 52.262 4.619 1.00 18.10 77 ARG A CA 1
ATOM 610 C C . ARG A 1 82 ? 12.945 52.182 3.092 1.00 17.84 77 ARG A C 1
ATOM 611 O O . ARG A 1 82 ? 12.671 51.127 2.525 1.00 15.27 77 ARG A O 1
ATOM 619 N N . ARG A 1 83 ? 13.285 53.281 2.425 1.00 18.75 78 ARG A N 1
ATOM 620 C CA . ARG A 1 83 ? 13.264 53.315 0.944 1.00 21.99 78 ARG A CA 1
ATOM 621 C C . ARG A 1 83 ? 14.200 52.247 0.333 1.00 24.80 78 ARG A C 1
ATOM 622 O O . ARG A 1 83 ? 15.382 52.162 0.691 1.00 22.19 78 ARG A O 1
ATOM 630 N N . ASN A 1 84 ? 13.641 51.414 -0.550 1.00 24.45 79 ASN A N 1
ATOM 631 C CA . ASN A 1 84 ? 14.363 50.329 -1.240 1.00 27.81 79 ASN A CA 1
ATOM 632 C C . ASN A 1 84 ? 14.918 49.243 -0.322 1.00 23.34 79 ASN A C 1
ATOM 633 O O . ASN A 1 84 ? 15.815 48.497 -0.716 1.00 21.87 79 ASN A O 1
ATOM 638 N N . MET A 1 85 ? 14.376 49.156 0.887 1.00 22.13 80 MET A N 1
ATOM 639 C CA . MET A 1 85 ? 14.804 48.169 1.880 1.00 19.46 80 MET A CA 1
ATOM 640 C C . MET A 1 85 ? 13.830 47.002 1.937 1.00 21.11 80 MET A C 1
ATOM 641 O O . MET A 1 85 ? 12.642 47.166 1.657 1.00 23.25 80 MET A O 1
ATOM 646 N N . PRO A 1 86 ? 14.313 45.819 2.362 1.00 20.95 81 PRO A N 1
ATOM 647 C CA . PRO A 1 86 ? 13.396 44.753 2.757 1.00 21.31 81 PRO A CA 1
ATOM 648 C C . PRO A 1 86 ? 12.574 45.148 3.984 1.00 18.84 81 PRO A C 1
ATOM 649 O O . PRO A 1 86 ? 12.901 46.126 4.678 1.00 18.16 81 PRO A O 1
ATOM 653 N N . ASP A 1 87 ? 11.512 44.384 4.232 1.00 17.81 82 ASP A N 1
ATOM 654 C CA . ASP A 1 87 ? 10.621 44.570 5.363 1.00 20.52 82 ASP A CA 1
ATOM 655 C C . ASP A 1 87 ? 10.518 43.248 6.149 1.00 18.49 82 ASP A C 1
ATOM 656 O O . ASP A 1 87 ? 10.029 42.239 5.600 1.00 21.55 82 ASP A O 1
ATOM 661 N N . PRO A 1 88 ? 10.937 43.233 7.436 1.00 16.22 83 PRO A N 1
ATOM 662 C CA . PRO A 1 88 ? 11.426 44.341 8.261 1.00 11.91 83 PRO A CA 1
ATOM 663 C C . PRO A 1 88 ? 12.884 44.767 7.962 1.00 12.72 83 PRO A C 1
ATOM 664 O O . PRO A 1 88 ? 13.620 44.070 7.249 1.00 13.26 83 PRO A O 1
ATOM 668 N N . ILE A 1 89 ? 13.243 45.923 8.525 1.00 9.84 84 ILE A N 1
ATOM 669 C CA . ILE A 1 89 ? 14.554 46.549 8.413 1.00 10.49 84 ILE A CA 1
ATOM 670 C C . ILE A 1 89 ? 15.471 46.054 9.548 1.00 10.08 84 ILE A C 1
ATOM 671 O O . ILE A 1 89 ? 15.089 46.126 10.719 1.00 11.54 84 ILE A O 1
ATOM 676 N N . PRO A 1 90 ? 16.674 45.562 9.205 1.00 9.53 85 PRO A N 1
ATOM 677 C CA . PRO A 1 90 ? 17.644 45.116 10.226 1.00 8.79 85 PRO A CA 1
ATOM 678 C C . PRO A 1 90 ? 18.222 46.285 11.028 1.00 9.04 85 PRO A C 1
ATOM 679 O O . PRO A 1 90 ? 18.696 47.255 10.443 1.00 8.91 85 PRO A O 1
ATOM 683 N N . VAL A 1 91 ? 18.195 46.191 12.353 1.00 6.90 86 VAL A N 1
ATOM 684 C CA . VAL A 1 91 ? 18.744 47.232 13.218 1.00 8.94 86 VAL A CA 1
ATOM 685 C C . VAL A 1 91 ? 19.588 46.623 14.350 1.00 7.21 86 VAL A C 1
ATOM 686 O O . VAL A 1 91 ? 19.589 45.416 14.530 1.00 8.83 86 VAL A O 1
ATOM 690 N N . ILE A 1 92 ? 20.287 47.481 15.091 1.00 7.38 87 ILE A N 1
ATOM 691 C CA . ILE A 1 92 ? 20.890 47.124 16.411 1.00 8.24 87 ILE A CA 1
ATOM 692 C C . ILE A 1 92 ? 20.140 47.969 17.445 1.00 9.42 87 ILE A C 1
ATOM 693 O O . ILE A 1 92 ? 19.972 49.175 17.254 1.00 10.27 87 ILE A O 1
ATOM 698 N N . ILE A 1 93 ? 19.677 47.322 18.521 1.00 9.47 88 ILE A N 1
ATOM 699 C CA . ILE A 1 93 ? 18.917 47.994 19.574 1.00 9.49 88 ILE A CA 1
ATOM 700 C C . ILE A 1 93 ? 19.866 48.409 20.700 1.00 10.00 88 ILE A C 1
ATOM 701 O O . ILE A 1 93 ? 20.605 47.573 21.245 1.00 8.43 88 ILE A O 1
ATOM 706 N N . LEU A 1 94 ? 19.864 49.701 21.022 1.00 8.76 89 LEU A N 1
ATOM 707 C CA . LEU A 1 94 ? 20.500 50.205 22.221 1.00 10.48 89 LEU A CA 1
ATOM 708 C C . LEU A 1 94 ? 19.475 50.025 23.343 1.00 12.51 89 LEU A C 1
ATOM 709 O O . LEU A 1 94 ? 18.617 50.861 23.581 1.00 13.17 89 LEU A O 1
ATOM 714 N N . ALA A 1 95 ? 19.606 48.884 24.000 1.00 13.42 90 ALA A N 1
ATOM 715 C CA . ALA A 1 95 ? 18.616 48.347 24.891 1.00 14.61 90 ALA A CA 1
ATOM 716 C C . ALA A 1 95 ? 18.632 49.039 26.240 1.00 16.04 90 ALA A C 1
ATOM 717 O O . ALA A 1 95 ? 17.587 49.163 26.828 1.00 17.42 90 ALA A O 1
ATOM 719 N N . ARG A 1 96 ? 19.814 49.452 26.721 1.00 14.82 91 ARG A N 1
ATOM 720 C CA A ARG A 1 96 ? 19.990 50.098 28.029 0.41 15.03 91 ARG A CA 1
ATOM 721 C CA B ARG A 1 96 ? 19.984 50.106 28.030 0.59 15.05 91 ARG A CA 1
ATOM 722 C C . ARG A 1 96 ? 21.126 51.133 27.920 1.00 13.38 91 ARG A C 1
ATOM 723 O O . ARG A 1 96 ? 22.082 50.910 27.183 1.00 13.66 91 ARG A O 1
ATOM 738 N N . LEU A 1 97 ? 21.014 52.251 28.649 1.00 12.89 92 LEU A N 1
ATOM 739 C CA . LEU A 1 97 ? 22.064 53.269 28.808 1.00 10.91 92 LEU A CA 1
ATOM 740 C C . LEU A 1 97 ? 21.854 54.070 30.107 1.00 12.68 92 LEU A C 1
ATOM 741 O O . LEU A 1 97 ? 20.786 54.656 30.305 1.00 16.24 92 LEU A O 1
ATOM 746 N N . ALA A 1 98 ? 22.855 54.112 30.979 1.00 11.57 93 ALA A N 1
ATOM 747 C CA . ALA A 1 98 ? 22.708 54.793 32.296 1.00 14.87 93 ALA A CA 1
ATOM 748 C C . ALA A 1 98 ? 24.052 55.193 32.893 1.00 13.59 93 ALA A C 1
ATOM 749 O O . ALA A 1 98 ? 25.060 54.476 32.741 1.00 9.63 93 ALA A O 1
ATOM 751 N N . VAL A 1 99 ? 24.051 56.331 33.586 1.00 11.03 94 VAL A N 1
ATOM 752 C CA . VAL A 1 99 ? 25.210 56.795 34.330 1.00 10.95 94 VAL A CA 1
ATOM 753 C C . VAL A 1 99 ? 24.794 56.947 35.807 1.00 10.71 94 VAL A C 1
ATOM 754 O O . VAL A 1 99 ? 23.697 57.413 36.098 1.00 13.74 94 VAL A O 1
ATOM 758 N N . ASP A 1 100 ? 25.665 56.559 36.728 1.00 12.80 95 ASP A N 1
ATOM 759 C CA . ASP A 1 100 ? 25.450 56.779 38.172 1.00 12.81 95 ASP A CA 1
ATOM 760 C C . ASP A 1 100 ? 25.269 58.273 38.494 1.00 11.18 95 ASP A C 1
ATOM 761 O O . ASP A 1 100 ? 25.937 59.139 37.926 1.00 11.84 95 ASP A O 1
ATOM 766 N N . LEU A 1 101 ? 24.320 58.559 39.387 1.00 15.67 96 LEU A N 1
ATOM 767 C CA . LEU A 1 101 ? 23.960 59.941 39.784 1.00 15.20 96 LEU A CA 1
ATOM 768 C C . LEU A 1 101 ? 25.158 60.801 40.114 1.00 14.76 96 LEU A C 1
ATOM 769 O O . LEU A 1 101 ? 25.199 61.974 39.726 1.00 11.97 96 LEU A O 1
ATOM 774 N N . SER A 1 102 ? 26.152 60.210 40.780 1.00 17.19 97 SER A N 1
ATOM 775 C CA . SER A 1 102 ? 27.413 60.920 41.095 1.00 19.05 97 SER A CA 1
ATOM 776 C C . SER A 1 102 ? 28.221 61.482 39.909 1.00 18.68 97 SER A C 1
ATOM 777 O O . SER A 1 102 ? 29.007 62.401 40.093 1.00 20.11 97 SER A O 1
ATOM 780 N N . PHE A 1 103 ? 28.011 60.934 38.720 1.00 16.14 98 PHE A N 1
ATOM 781 C CA . PHE A 1 103 ? 28.748 61.301 37.523 1.00 19.57 98 PHE A CA 1
ATOM 782 C C . PHE A 1 103 ? 27.892 61.977 36.454 1.00 17.77 98 PHE A C 1
ATOM 783 O O . PHE A 1 103 ? 28.395 62.263 35.370 1.00 16.99 98 PHE A O 1
ATOM 791 N N . HIS A 1 104 ? 26.614 62.247 36.739 1.00 16.17 99 HIS A N 1
ATOM 792 C CA . HIS A 1 104 ? 25.783 63.029 35.812 1.00 14.98 99 HIS A CA 1
ATOM 793 C C . HIS A 1 104 ? 26.358 64.427 35.524 1.00 16.10 99 HIS A C 1
ATOM 794 O O . HIS A 1 104 ? 26.975 65.041 36.383 1.00 16.86 99 HIS A O 1
ATOM 801 N N . GLY A 1 105 ? 26.133 64.912 34.306 1.00 16.01 100 GLY A N 1
ATOM 802 C CA . GLY A 1 105 ? 26.530 66.271 33.888 1.00 18.66 100 GLY A CA 1
ATOM 803 C C . GLY A 1 105 ? 27.995 66.467 33.585 1.00 19.93 100 GLY A C 1
ATOM 804 O O . GLY A 1 105 ? 28.493 67.587 33.618 1.00 21.81 100 GLY A O 1
ATOM 805 N N . LYS A 1 106 ? 28.683 65.371 33.278 1.00 18.06 101 LYS A N 1
ATOM 806 C CA . LYS A 1 106 ? 30.135 65.404 33.003 1.00 15.84 101 LYS A CA 1
ATOM 807 C C . LYS A 1 106 ? 30.483 64.964 31.596 1.00 17.87 101 LYS A C 1
ATOM 808 O O . LYS A 1 106 ? 31.678 64.830 31.253 1.00 19.57 101 LYS A O 1
ATOM 814 N N . GLY A 1 107 ? 29.464 64.756 30.773 1.00 16.35 102 GLY A N 1
ATOM 815 C CA . GLY A 1 107 ? 29.678 64.247 29.416 1.00 17.90 102 GLY A CA 1
ATOM 816 C C . GLY A 1 107 ? 29.939 62.756 29.306 1.00 16.02 102 GLY A C 1
ATOM 817 O O . GLY A 1 107 ? 30.319 62.269 28.243 1.00 15.78 102 GLY A O 1
ATOM 818 N N . LEU A 1 108 ? 29.708 61.997 30.381 1.00 14.89 103 LEU A N 1
ATOM 819 C CA A LEU A 1 108 ? 29.935 60.560 30.355 0.56 14.99 103 LEU A CA 1
ATOM 820 C CA B LEU A 1 108 ? 29.952 60.558 30.336 0.44 15.04 103 LEU A CA 1
ATOM 821 C C . LEU A 1 108 ? 28.817 59.848 29.609 1.00 13.17 103 LEU A C 1
ATOM 822 O O . LEU A 1 108 ? 29.024 58.781 29.011 1.00 13.13 103 LEU A O 1
ATOM 831 N N . GLY A 1 109 ? 27.604 60.423 29.650 1.00 12.73 104 GLY A N 1
ATOM 832 C CA . GLY A 1 109 ? 26.485 59.886 28.890 1.00 11.39 104 GLY A CA 1
ATOM 833 C C . GLY A 1 109 ? 26.773 59.973 27.398 1.00 11.51 104 GLY A C 1
ATOM 834 O O . GLY A 1 109 ? 26.649 58.988 26.666 1.00 9.37 104 GLY A O 1
ATOM 835 N N . ALA A 1 110 ? 27.256 61.132 26.950 1.00 15.33 105 ALA A N 1
ATOM 836 C CA . ALA A 1 110 ? 27.717 61.272 25.566 1.00 13.48 105 ALA A CA 1
ATOM 837 C C . ALA A 1 110 ? 28.876 60.322 25.232 1.00 13.66 105 ALA A C 1
ATOM 838 O O . ALA A 1 110 ? 28.901 59.745 24.159 1.00 13.79 105 ALA A O 1
ATOM 840 N N . ASP A 1 111 ? 29.855 60.200 26.120 1.00 12.82 106 ASP A N 1
ATOM 841 C CA . ASP A 1 111 ? 31.042 59.349 25.852 1.00 12.79 106 ASP A CA 1
ATOM 842 C C . ASP A 1 111 ? 30.655 57.875 25.680 1.00 11.58 106 ASP A C 1
ATOM 843 O O . ASP A 1 111 ? 31.150 57.184 24.780 1.00 13.17 106 ASP A O 1
ATOM 848 N N . LEU A 1 112 ? 29.736 57.394 26.516 1.00 12.72 107 LEU A N 1
ATOM 849 C CA . LEU A 1 112 ? 29.232 56.013 26.398 1.00 11.11 107 LEU A CA 1
ATOM 850 C C . LEU A 1 112 ? 28.491 55.773 25.075 1.00 11.73 107 LEU A C 1
ATOM 851 O O . LEU A 1 112 ? 28.701 54.763 24.382 1.00 12.38 107 LEU A O 1
ATOM 856 N N . LEU A 1 113 ? 27.627 56.714 24.714 1.00 10.05 108 LEU A N 1
ATOM 857 C CA . LEU A 1 113 ? 26.885 56.657 23.455 1.00 9.79 108 LEU A CA 1
ATOM 858 C C . LEU A 1 113 ? 27.839 56.617 22.249 1.00 12.48 108 LEU A C 1
ATOM 859 O O . LEU A 1 113 ? 27.652 55.834 21.310 1.00 10.98 108 LEU A O 1
ATOM 864 N N . HIS A 1 114 ? 28.869 57.473 22.285 1.00 12.24 109 HIS A N 1
ATOM 865 C CA . HIS A 1 114 ? 29.903 57.464 21.234 1.00 13.48 109 HIS A CA 1
ATOM 866 C C . HIS A 1 114 ? 30.598 56.111 21.100 1.00 11.08 109 HIS A C 1
ATOM 867 O O . HIS A 1 114 ? 30.808 55.659 19.981 1.00 10.86 109 HIS A O 1
ATOM 874 N N . ASP A 1 115 ? 30.932 55.464 22.225 1.00 10.80 110 ASP A N 1
ATOM 875 C CA . ASP A 1 115 ? 31.574 54.163 22.192 1.00 12.44 110 ASP A CA 1
ATOM 876 C C . ASP A 1 115 ? 30.602 53.090 21.585 1.00 10.18 110 ASP A C 1
ATOM 877 O O . ASP A 1 115 ? 30.997 52.260 20.735 1.00 11.68 110 ASP A O 1
ATOM 882 N N . ALA A 1 116 ? 29.342 53.165 22.001 1.00 9.99 111 ALA A N 1
ATOM 883 C CA . ALA A 1 116 ? 28.273 52.315 21.451 1.00 9.19 111 ALA A CA 1
ATOM 884 C C . ALA A 1 116 ? 28.113 52.468 19.919 1.00 10.04 111 ALA A C 1
ATOM 885 O O . ALA A 1 116 ? 28.046 51.479 19.184 1.00 10.03 111 ALA A O 1
ATOM 887 N N . VAL A 1 117 ? 28.131 53.703 19.443 1.00 11.20 112 VAL A N 1
ATOM 888 C CA . VAL A 1 117 ? 28.047 53.978 17.995 1.00 9.28 112 VAL A CA 1
ATOM 889 C C . VAL A 1 117 ? 29.212 53.376 17.207 1.00 10.79 112 VAL A C 1
ATOM 890 O O . VAL A 1 117 ? 28.992 52.684 16.180 1.00 11.67 112 VAL A O 1
ATOM 894 N N . LEU A 1 118 ? 30.445 53.608 17.677 1.00 11.58 113 LEU A N 1
ATOM 895 C CA . LEU A 1 118 ? 31.619 53.019 17.046 1.00 13.27 113 LEU A CA 1
ATOM 896 C C . LEU A 1 118 ? 31.567 51.490 17.024 1.00 14.95 113 LEU A C 1
ATOM 897 O O . LEU A 1 118 ? 31.912 50.860 16.015 1.00 12.44 113 LEU A O 1
ATOM 902 N N . ARG A 1 119 ? 31.118 50.889 18.133 1.00 12.75 114 ARG A N 1
ATOM 903 C CA . ARG A 1 119 ? 31.006 49.432 18.204 1.00 10.27 114 ARG A CA 1
ATOM 904 C C . ARG A 1 119 ? 30.007 48.910 17.159 1.00 11.50 114 ARG A C 1
ATOM 905 O O . ARG A 1 119 ? 30.286 47.913 16.503 1.00 13.64 114 ARG A O 1
ATOM 913 N N . CYS A 1 120 ? 28.882 49.606 16.979 1.00 10.41 115 CYS A N 1
ATOM 914 C CA . CYS A 1 120 ? 27.882 49.253 15.926 1.00 9.82 115 CYS A CA 1
ATOM 915 C C . CYS A 1 120 ? 28.415 49.342 14.499 1.00 11.63 115 CYS A C 1
ATOM 916 O O . CYS A 1 120 ? 28.149 48.452 13.658 1.00 9.55 115 CYS A O 1
ATOM 919 N N . TYR A 1 121 ? 29.212 50.382 14.227 1.00 11.71 116 TYR A N 1
ATOM 920 C CA . TYR A 1 121 ? 29.863 50.501 12.919 1.00 14.60 116 TYR A CA 1
ATOM 921 C C . TYR A 1 121 ? 30.824 49.354 12.647 1.00 16.91 116 TYR A C 1
ATOM 922 O O . TYR A 1 121 ? 30.884 48.884 11.508 1.00 18.25 116 TYR A O 1
ATOM 931 N N . ARG A 1 122 ? 31.552 48.894 13.682 1.00 16.68 117 ARG A N 1
ATOM 932 C CA . ARG A 1 122 ? 32.444 47.724 13.536 1.00 17.84 117 ARG A CA 1
ATOM 933 C C . ARG A 1 122 ? 31.641 46.446 13.236 1.00 15.99 117 ARG A C 1
ATOM 934 O O . ARG A 1 122 ? 31.972 45.705 12.305 1.00 17.98 117 ARG A O 1
ATOM 942 N N . VAL A 1 123 ? 30.567 46.210 13.996 1.00 12.91 118 VAL A N 1
ATOM 943 C CA . VAL A 1 123 ? 29.670 45.065 13.773 1.00 17.41 118 VAL A CA 1
ATOM 944 C C . VAL A 1 123 ? 29.098 45.048 12.337 1.00 17.80 118 VAL A C 1
ATOM 945 O O . VAL A 1 123 ? 29.052 43.985 11.686 1.00 14.80 118 VAL A O 1
ATOM 949 N N . ALA A 1 124 ? 28.705 46.228 11.856 1.00 15.14 119 ALA A N 1
ATOM 950 C CA . ALA A 1 124 ? 28.099 46.370 10.540 1.00 12.91 119 ALA A CA 1
ATOM 951 C C . ALA A 1 124 ? 28.993 45.963 9.354 1.00 14.16 119 ALA A C 1
ATOM 952 O O . ALA A 1 124 ? 28.495 45.803 8.244 1.00 13.64 119 ALA A O 1
ATOM 954 N N . GLU A 1 125 ? 30.299 45.850 9.567 1.00 14.54 120 GLU A N 1
ATOM 955 C CA . GLU A 1 125 ? 31.200 45.334 8.525 1.00 17.02 120 GLU A CA 1
ATOM 956 C C . GLU A 1 125 ? 30.958 43.849 8.211 1.00 16.78 120 GLU A C 1
ATOM 957 O O . GLU A 1 125 ? 31.238 43.381 7.099 1.00 14.38 120 GLU A O 1
ATOM 963 N N . ASN A 1 126 ? 30.436 43.113 9.198 1.00 14.62 121 ASN A N 1
ATOM 964 C CA . ASN A 1 126 ? 30.221 41.672 9.075 1.00 15.46 121 ASN A CA 1
ATOM 965 C C . ASN A 1 126 ? 28.777 41.226 8.932 1.00 14.20 121 ASN A C 1
ATOM 966 O O . ASN A 1 126 ? 28.527 40.112 8.479 1.00 12.95 121 ASN A O 1
ATOM 971 N N . ILE A 1 127 ? 27.843 42.087 9.328 1.00 13.11 122 ILE A N 1
ATOM 972 C CA . ILE A 1 127 ? 26.416 41.798 9.270 1.00 13.11 122 ILE A CA 1
ATOM 973 C C . ILE A 1 127 ? 25.610 43.028 8.808 1.00 12.04 122 ILE A C 1
ATOM 974 O O . ILE A 1 127 ? 25.917 44.149 9.191 1.00 11.72 122 ILE A O 1
ATOM 979 N N . GLY A 1 128 ? 24.560 42.807 8.016 1.00 11.51 123 GLY A N 1
ATOM 980 C CA . GLY A 1 128 ? 23.700 43.898 7.581 1.00 7.42 123 GLY A CA 1
ATOM 981 C C . GLY A 1 128 ? 22.992 44.622 8.713 1.00 12.85 123 GLY A C 1
ATOM 982 O O . GLY A 1 128 ? 22.255 43.986 9.510 1.00 7.78 123 GLY A O 1
ATOM 983 N N . VAL A 1 129 ? 23.235 45.934 8.819 1.00 9.04 124 VAL A N 1
ATOM 984 C CA . VAL A 1 129 ? 22.584 46.799 9.835 1.00 10.95 124 VAL A CA 1
ATOM 985 C C . VAL A 1 129 ? 22.278 48.151 9.183 1.00 9.93 124 VAL A C 1
ATOM 986 O O . VAL A 1 129 ? 23.199 48.817 8.705 1.00 11.88 124 VAL A O 1
ATOM 990 N N . ARG A 1 130 ? 21.024 48.581 9.251 1.00 8.85 125 ARG A N 1
ATOM 991 C CA . ARG A 1 130 ? 20.608 49.863 8.653 1.00 9.32 125 ARG A CA 1
ATOM 992 C C . ARG A 1 130 ? 20.737 51.053 9.647 1.00 10.47 125 ARG A C 1
ATOM 993 O O . ARG A 1 130 ? 21.071 52.161 9.243 1.00 10.63 125 ARG A O 1
ATOM 1001 N N . ALA A 1 131 ? 20.449 50.811 10.917 1.00 7.80 126 ALA A N 1
ATOM 1002 C CA . ALA A 1 131 ? 20.347 51.870 11.926 1.00 7.88 126 ALA A CA 1
ATOM 1003 C C . ALA A 1 131 ? 20.470 51.321 13.335 1.00 9.98 126 ALA A C 1
ATOM 1004 O O . ALA A 1 131 ? 20.308 50.134 13.562 1.00 10.64 126 ALA A O 1
ATOM 1006 N N . ILE A 1 132 ? 20.772 52.221 14.271 1.00 11.86 127 ILE A N 1
ATOM 1007 C CA . ILE A 1 132 ? 20.621 51.961 15.708 1.00 10.88 127 ILE A CA 1
ATOM 1008 C C . ILE A 1 132 ? 19.216 52.450 16.098 1.00 12.26 127 ILE A C 1
ATOM 1009 O O . ILE A 1 132 ? 18.801 53.554 15.712 1.00 13.03 127 ILE A O 1
ATOM 1014 N N . MET A 1 133 ? 18.483 51.641 16.863 1.00 10.36 128 MET A N 1
ATOM 1015 C CA . MET A 1 133 ? 17.141 51.964 17.332 1.00 9.54 128 MET A CA 1
ATOM 1016 C C . MET A 1 133 ? 17.135 52.043 18.850 1.00 10.49 128 MET A C 1
ATOM 1017 O O . MET A 1 133 ? 17.767 51.225 19.518 1.00 10.31 128 MET A O 1
ATOM 1022 N N . VAL A 1 134 ? 16.431 53.029 19.398 1.00 8.49 129 VAL A N 1
ATOM 1023 C CA . VAL A 1 134 ? 16.274 53.148 20.856 1.00 11.03 129 VAL A CA 1
ATOM 1024 C C . VAL A 1 134 ? 14.811 53.457 21.226 1.00 10.83 129 VAL A C 1
ATOM 1025 O O . VAL A 1 134 ? 14.116 54.160 20.494 1.00 12.74 129 VAL A O 1
ATOM 1029 N N . HIS A 1 135 ? 14.329 52.843 22.310 1.00 13.48 130 HIS A N 1
ATOM 1030 C CA . HIS A 1 135 ? 13.031 53.194 22.896 1.00 12.52 130 HIS A CA 1
ATOM 1031 C C . HIS A 1 135 ? 13.294 54.012 24.149 1.00 13.74 130 HIS A C 1
ATOM 1032 O O . HIS A 1 135 ? 13.640 53.475 25.208 1.00 15.29 130 HIS A O 1
ATOM 1039 N N . ALA A 1 136 ? 13.142 55.327 24.028 1.00 13.98 131 ALA A N 1
ATOM 1040 C CA . ALA A 1 136 ? 13.360 56.250 25.163 1.00 15.04 131 ALA A CA 1
ATOM 1041 C C . ALA A 1 136 ? 12.357 56.032 26.301 1.00 16.06 131 ALA A C 1
ATOM 1042 O O . ALA A 1 136 ? 11.163 56.057 26.086 1.00 17.54 131 ALA A O 1
ATOM 1044 N N . LEU A 1 137 ? 12.891 55.905 27.517 1.00 21.31 132 LEU A N 1
ATOM 1045 C CA . LEU A 1 137 ? 12.116 55.621 28.739 1.00 24.85 132 LEU A CA 1
ATOM 1046 C C . LEU A 1 137 ? 11.336 56.854 29.209 1.00 24.31 132 LEU A C 1
ATOM 1047 O O . LEU A 1 137 ? 10.220 56.734 29.744 1.00 22.39 132 LEU A O 1
ATOM 1052 N N . THR A 1 138 ? 11.933 58.034 29.028 1.00 22.42 133 THR A N 1
ATOM 1053 C CA . THR A 1 138 ? 11.333 59.315 29.460 1.00 21.15 133 THR A CA 1
ATOM 1054 C C . THR A 1 138 ? 11.461 60.398 28.394 1.00 22.03 133 THR A C 1
ATOM 1055 O O . THR A 1 138 ? 12.226 60.260 27.441 1.00 14.58 133 THR A O 1
ATOM 1059 N N . GLU A 1 139 ? 10.730 61.489 28.602 1.00 20.38 134 GLU A N 1
ATOM 1060 C CA . GLU A 1 139 ? 10.875 62.696 27.790 1.00 21.69 134 GLU A CA 1
ATOM 1061 C C . GLU A 1 139 ? 12.306 63.239 27.854 1.00 17.65 134 GLU A C 1
ATOM 1062 O O . GLU A 1 139 ? 12.845 63.651 26.826 1.00 15.64 134 GLU A O 1
ATOM 1068 N N . GLU A 1 140 ? 12.918 63.229 29.042 1.00 18.05 135 GLU A N 1
ATOM 1069 C CA . GLU A 1 140 ? 14.292 63.750 29.210 1.00 17.68 135 GLU A CA 1
ATOM 1070 C C . GLU A 1 140 ? 15.268 62.912 28.387 1.00 16.40 135 GLU A C 1
ATOM 1071 O O . GLU A 1 140 ? 16.161 63.453 27.727 1.00 15.50 135 GLU A O 1
ATOM 1077 N N . ALA A 1 141 ? 15.085 61.592 28.413 1.00 15.93 136 ALA A N 1
ATOM 1078 C CA . ALA A 1 141 ? 15.945 60.661 27.653 1.00 17.48 136 ALA A CA 1
ATOM 1079 C C . ALA A 1 141 ? 15.816 60.868 26.141 1.00 17.39 136 ALA A C 1
ATOM 1080 O O . ALA A 1 141 ? 16.826 60.977 25.447 1.00 14.69 136 ALA A O 1
ATOM 1082 N N . LYS A 1 142 ? 14.584 61.006 25.658 1.00 15.24 137 LYS A N 1
ATOM 1083 C CA . LYS A 1 142 ? 14.341 61.319 24.231 1.00 14.90 137 LYS A CA 1
ATOM 1084 C C . LYS A 1 142 ? 15.111 62.573 23.771 1.00 16.01 137 LYS A C 1
ATOM 1085 O O . LYS A 1 142 ? 15.765 62.581 22.712 1.00 13.75 137 LYS A O 1
ATOM 1091 N N . ASN A 1 143 ? 15.009 63.641 24.557 1.00 14.92 138 ASN A N 1
ATOM 1092 C CA . ASN A 1 143 ? 15.706 64.879 24.210 1.00 13.28 138 ASN A CA 1
ATOM 1093 C C . ASN A 1 143 ? 17.218 64.737 24.239 1.00 12.15 138 ASN A C 1
ATOM 1094 O O . ASN A 1 143 ? 17.907 65.353 23.409 1.00 12.87 138 ASN A O 1
ATOM 1099 N N . PHE A 1 144 ? 17.743 63.926 25.178 1.00 11.22 139 PHE A N 1
ATOM 1100 C CA . PHE A 1 144 ? 19.166 63.590 25.159 1.00 11.31 139 PHE A CA 1
ATOM 1101 C C . PHE A 1 144 ? 19.583 62.947 23.822 1.00 12.70 139 PHE A C 1
ATOM 1102 O O . PHE A 1 144 ? 20.606 63.311 23.258 1.00 12.09 139 PHE A O 1
ATOM 1110 N N . PHE A 1 145 ? 18.820 61.972 23.338 1.00 12.90 140 PHE A N 1
ATOM 1111 C CA . PHE A 1 145 ? 19.167 61.301 22.052 1.00 10.61 140 PHE A CA 1
ATOM 1112 C C . PHE A 1 145 ? 19.026 62.243 20.857 1.00 12.76 140 PHE A C 1
ATOM 1113 O O . PHE A 1 145 ? 19.848 62.235 19.946 1.00 12.22 140 PHE A O 1
ATOM 1121 N N . ILE A 1 146 ? 17.997 63.075 20.864 1.00 15.21 141 ILE A N 1
ATOM 1122 C CA . ILE A 1 146 ? 17.814 64.064 19.772 1.00 16.75 141 ILE A CA 1
ATOM 1123 C C . ILE A 1 146 ? 19.033 64.986 19.654 1.00 15.47 141 ILE A C 1
ATOM 1124 O O . ILE A 1 146 ? 19.476 65.288 18.542 1.00 15.62 141 ILE A O 1
ATOM 1129 N N . HIS A 1 147 ? 19.559 65.427 20.796 1.00 14.79 142 HIS A N 1
ATOM 1130 C CA . HIS A 1 147 ? 20.744 66.274 20.840 1.00 1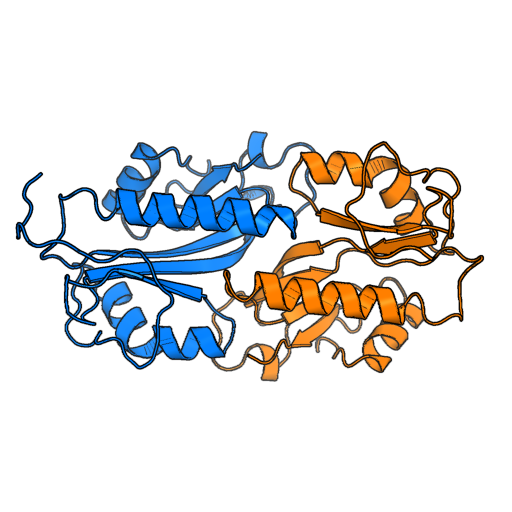5.42 142 HIS A CA 1
ATOM 1131 C C . HIS A 1 147 ? 21.976 65.649 20.211 1.00 17.53 142 HIS A C 1
ATOM 1132 O O . HIS A 1 147 ? 22.838 66.355 19.681 1.00 22.18 142 HIS A O 1
ATOM 1139 N N . HIS A 1 148 ? 22.039 64.319 20.237 1.00 17.80 143 HIS A N 1
ATOM 1140 C CA . HIS A 1 148 ? 23.123 63.542 19.631 1.00 14.70 143 HIS A CA 1
ATOM 1141 C C . HIS A 1 148 ? 22.767 62.881 18.268 1.00 15.73 143 HIS A C 1
ATOM 1142 O O . HIS A 1 148 ? 23.368 61.879 17.866 1.00 15.58 143 HIS A O 1
ATOM 1149 N N . GLY A 1 149 ? 21.825 63.465 17.542 1.00 12.61 144 GLY A N 1
ATOM 1150 C CA . GLY A 1 149 ? 21.585 63.103 16.143 1.00 12.96 144 GLY A CA 1
ATOM 1151 C C . GLY A 1 149 ? 20.516 62.064 15.841 1.00 14.63 144 GLY A C 1
ATOM 1152 O O . GLY A 1 149 ? 20.244 61.770 14.650 1.00 14.45 144 GLY A O 1
ATOM 1153 N N . PHE A 1 150 ? 19.894 61.499 16.872 1.00 14.41 145 PHE A N 1
ATOM 1154 C CA . PHE A 1 150 ? 18.800 60.548 16.661 1.00 14.08 145 PHE A CA 1
ATOM 1155 C C . PHE A 1 150 ? 17.538 61.257 16.165 1.00 17.51 145 PHE A C 1
ATOM 1156 O O . PHE A 1 150 ? 17.297 62.427 16.501 1.00 20.49 145 PHE A O 1
ATOM 1164 N N . LYS A 1 151 ? 16.734 60.543 15.368 1.00 15.21 146 LYS A N 1
ATOM 1165 C CA . LYS A 1 151 ? 15.483 61.100 14.833 1.00 16.50 146 LYS A CA 1
ATOM 1166 C C . LYS A 1 151 ? 14.276 60.277 15.247 1.00 17.25 146 LYS A C 1
ATOM 1167 O O . LYS A 1 151 ? 14.342 59.050 15.258 1.00 17.95 146 LYS A O 1
ATOM 1173 N N . SER A 1 152 ? 13.195 60.964 15.596 1.00 19.05 147 SER A N 1
ATOM 1174 C CA . SER A 1 152 ? 12.010 60.304 16.107 1.00 19.76 147 SER A CA 1
ATOM 1175 C C . SER A 1 152 ? 11.287 59.612 14.977 1.00 21.23 147 SER A C 1
ATOM 1176 O O . SER A 1 152 ? 11.282 60.079 13.845 1.00 25.38 147 SER A O 1
ATOM 1179 N N . SER A 1 153 ? 10.664 58.490 15.299 1.00 19.91 148 SER A N 1
ATOM 1180 C CA A SER A 1 153 ? 9.656 57.897 14.443 0.50 22.37 148 SER A CA 1
ATOM 1181 C CA B SER A 1 153 ? 9.680 57.910 14.407 0.50 22.39 148 SER A CA 1
ATOM 1182 C C . SER A 1 153 ? 8.519 58.913 14.277 1.00 23.11 148 SER A C 1
ATOM 1183 O O . SER A 1 153 ? 8.317 59.782 15.144 1.00 33.58 148 SER A O 1
ATOM 1188 N N . GLN A 1 154 ? 7.774 58.802 13.195 1.00 23.37 149 GLN A N 1
ATOM 1189 C CA . GLN A 1 154 ? 6.660 59.748 12.889 1.00 31.04 149 GLN A CA 1
ATOM 1190 C C . GLN A 1 154 ? 5.447 59.514 13.779 1.00 34.45 149 GLN A C 1
ATOM 1191 O O . GLN A 1 154 ? 4.775 60.479 14.178 1.00 32.92 149 GLN A O 1
ATOM 1197 N N . THR A 1 155 ? 5.191 58.237 14.098 1.00 28.99 150 THR A N 1
ATOM 1198 C CA . THR A 1 155 ? 4.032 57.834 14.918 1.00 32.47 150 THR A CA 1
ATOM 1199 C C . THR A 1 155 ? 4.335 57.836 16.419 1.00 32.71 150 THR A C 1
ATOM 1200 O O . THR A 1 155 ? 3.475 58.240 17.219 1.00 32.28 150 THR A O 1
ATOM 1204 N N . GLN A 1 156 ? 5.559 57.407 16.777 1.00 32.40 151 GLN A N 1
ATOM 1205 C CA A GLN A 1 156 ? 5.988 57.344 18.176 0.50 31.98 151 GLN A CA 1
ATOM 1206 C CA B GLN A 1 156 ? 6.012 57.316 18.179 0.50 32.01 151 GLN A CA 1
ATOM 1207 C C . GLN A 1 156 ? 7.222 58.194 18.426 1.00 27.67 151 GLN A C 1
ATOM 1208 O O . GLN A 1 156 ? 8.320 57.863 17.969 1.00 30.04 151 GLN A O 1
ATOM 1219 N N . GLN A 1 157 ? 7.042 59.280 19.161 1.00 27.46 152 GLN A N 1
ATOM 1220 C CA . GLN A 1 157 ? 8.132 60.231 19.370 1.00 29.71 152 GLN A CA 1
ATOM 1221 C C . GLN A 1 157 ? 9.271 59.599 20.187 1.00 26.65 152 GLN A C 1
ATOM 1222 O O . GLN A 1 157 ? 10.435 59.991 20.033 1.00 24.13 152 GLN A O 1
ATOM 1228 N N . ARG A 1 158 ? 8.949 58.645 21.066 1.00 24.21 153 ARG A N 1
ATOM 1229 C CA . ARG A 1 158 ? 9.994 58.020 21.899 1.00 22.89 153 ARG A CA 1
ATOM 1230 C C . ARG A 1 158 ? 10.726 56.845 21.250 1.00 20.01 153 ARG A C 1
ATOM 1231 O O . ARG A 1 158 ? 11.649 56.300 21.854 1.00 21.00 153 ARG A O 1
ATOM 1239 N N . THR A 1 159 ? 10.310 56.420 20.065 1.00 17.35 154 THR A N 1
ATOM 1240 C CA . THR A 1 159 ? 11.117 55.476 19.299 1.00 16.31 154 THR A CA 1
ATOM 1241 C C . THR A 1 159 ? 11.998 56.302 18.368 1.00 16.87 154 THR A C 1
ATOM 1242 O O . THR A 1 159 ? 11.466 57.023 17.530 1.00 17.42 154 THR A O 1
ATOM 1246 N N . LEU A 1 160 ? 13.328 56.193 18.512 1.00 14.95 155 LEU A N 1
ATOM 1247 C CA . LEU A 1 160 ? 14.252 56.987 17.693 1.00 14.32 155 LEU A CA 1
ATOM 1248 C C . LEU A 1 160 ? 15.285 56.157 16.954 1.00 15.19 155 LEU A C 1
ATOM 1249 O O . LEU A 1 160 ? 15.597 55.052 17.374 1.00 12.85 155 LEU A O 1
ATOM 1254 N N . PHE A 1 161 ? 15.818 56.718 15.851 1.00 12.28 156 PHE A N 1
ATOM 1255 C CA . PHE A 1 161 ? 16.791 56.023 14.977 1.00 13.32 156 PHE A CA 1
ATOM 1256 C C . PHE A 1 161 ? 18.027 56.855 14.656 1.00 13.72 156 PHE A C 1
ATOM 1257 O O . PHE A 1 161 ? 17.933 58.065 14.460 1.00 13.60 156 PHE A O 1
ATOM 1265 N N . LEU A 1 162 ? 19.167 56.185 14.585 1.00 11.77 157 LEU A N 1
ATOM 1266 C CA . LEU A 1 162 ? 20.392 56.756 13.989 1.00 12.07 157 LEU A CA 1
ATOM 1267 C C . LEU A 1 162 ? 20.859 55.895 12.796 1.00 13.54 157 LEU A C 1
ATOM 1268 O O . LEU A 1 162 ? 21.346 54.774 12.960 1.00 13.19 157 LEU A O 1
ATOM 1273 N N . ARG A 1 163 ? 20.695 56.419 11.588 1.00 15.85 158 ARG A N 1
ATOM 1274 C CA . ARG A 1 163 ? 21.122 55.722 10.357 1.00 17.40 158 ARG A CA 1
ATOM 1275 C C . ARG A 1 163 ? 22.623 55.580 10.347 1.00 19.34 158 ARG A C 1
ATOM 1276 O O . ARG A 1 163 ? 23.310 56.509 10.747 1.00 21.97 158 ARG A O 1
ATOM 1284 N N . LEU A 1 164 ? 23.132 54.410 9.949 1.00 16.42 159 LEU A N 1
ATOM 1285 C CA . LEU A 1 164 ? 24.571 54.186 9.846 1.00 17.53 159 LEU A CA 1
ATOM 1286 C C . LEU A 1 164 ? 25.150 54.475 8.424 1.00 25.24 159 LEU A C 1
ATOM 1287 O O . LEU A 1 164 ? 26.020 55.325 8.302 1.00 26.93 159 LEU A O 1
ATOM 1292 N N . PRO A 1 165 ? 24.642 53.827 7.353 1.00 33.59 160 PRO A N 1
ATOM 1293 C CA . PRO A 1 165 ? 25.206 54.185 6.020 1.00 38.48 160 PRO A CA 1
ATOM 1294 C C . PRO A 1 165 ? 24.887 55.627 5.599 1.00 37.36 160 PRO A C 1
ATOM 1295 O O . PRO A 1 165 ? 25.762 56.483 5.635 1.00 49.46 160 PRO A O 1
ATOM 1299 N N . VAL B 1 9 ? 38.143 25.913 -4.363 1.00 27.90 4 VAL B N 1
ATOM 1300 C CA . VAL B 1 9 ? 37.668 27.330 -4.211 1.00 21.28 4 VAL B CA 1
ATOM 1301 C C . VAL B 1 9 ? 38.551 28.190 -3.276 1.00 22.03 4 VAL B C 1
ATOM 1302 O O . VAL B 1 9 ? 39.356 27.682 -2.495 1.00 25.70 4 VAL B O 1
ATOM 1306 N N . THR B 1 10 ? 38.378 29.496 -3.394 1.00 20.22 5 THR B N 1
ATOM 1307 C CA . THR B 1 10 ? 39.091 30.505 -2.601 1.00 19.75 5 THR B CA 1
ATOM 1308 C C . THR B 1 10 ? 38.449 30.619 -1.236 1.00 17.73 5 THR B C 1
ATOM 1309 O O . THR B 1 10 ? 37.343 30.116 -1.021 1.00 21.18 5 THR B O 1
ATOM 1313 N N . ALA B 1 11 ? 39.147 31.265 -0.298 1.00 19.71 6 ALA B N 1
ATOM 1314 C CA . ALA B 1 11 ? 38.589 31.485 1.040 1.00 17.69 6 ALA B CA 1
ATOM 1315 C C . ALA B 1 11 ? 37.438 32.498 0.928 1.00 15.61 6 ALA B C 1
ATOM 1316 O O . ALA B 1 11 ? 37.437 33.300 0.013 1.00 16.46 6 ALA B O 1
ATOM 1318 N N . PRO B 1 12 ? 36.460 32.456 1.857 1.00 19.27 7 PRO B N 1
ATOM 1319 C CA . PRO B 1 12 ? 35.378 33.442 1.842 1.00 16.24 7 PRO B CA 1
ATOM 1320 C C . PRO B 1 12 ? 35.853 34.887 1.905 1.00 14.74 7 PRO B C 1
ATOM 1321 O O . PRO B 1 12 ? 36.770 35.216 2.653 1.00 17.10 7 PRO B O 1
ATOM 1325 N N . GLU B 1 13 ? 35.212 35.748 1.105 1.00 14.06 8 GLU B N 1
ATOM 1326 C CA . GLU B 1 13 ? 35.521 37.170 1.054 1.00 13.45 8 GLU B CA 1
ATOM 1327 C C . GLU B 1 13 ? 34.260 37.985 0.801 1.00 14.75 8 GLU B C 1
ATOM 1328 O O . GLU B 1 13 ? 33.275 37.453 0.246 1.00 14.46 8 GLU B O 1
ATOM 1334 N N . PRO B 1 14 ? 34.271 39.271 1.202 1.00 12.25 9 PRO B N 1
ATOM 1335 C CA . PRO B 1 14 ? 33.110 40.141 0.944 1.00 11.79 9 PRO B CA 1
ATOM 1336 C C . PRO B 1 14 ? 32.781 40.315 -0.550 1.00 13.47 9 PRO B C 1
ATOM 1337 O O . PRO B 1 14 ? 33.701 40.508 -1.350 1.00 11.73 9 PRO B O 1
ATOM 1341 N N . LEU B 1 15 ? 31.499 40.230 -0.914 1.00 13.97 10 LEU B N 1
ATOM 1342 C CA . LEU B 1 15 ? 31.057 40.540 -2.295 1.00 13.36 10 LEU B CA 1
ATOM 1343 C C . LEU B 1 15 ? 31.567 41.925 -2.717 1.00 13.50 10 LEU B C 1
ATOM 1344 O O . LEU B 1 15 ? 31.506 42.860 -1.944 1.00 13.87 10 LEU B O 1
ATOM 1349 N N . SER B 1 16 ? 32.034 42.047 -3.956 1.00 13.06 11 SER B N 1
ATOM 1350 C CA . SER B 1 16 ? 32.479 43.320 -4.542 1.00 11.95 11 SER B CA 1
ATOM 1351 C C . SER B 1 16 ? 32.174 43.387 -6.032 1.00 11.59 11 SER B C 1
ATOM 1352 O O . SER B 1 16 ? 31.763 42.399 -6.634 1.00 9.94 11 SER B O 1
ATOM 1355 N N . ALA B 1 17 ? 32.452 44.559 -6.625 1.00 12.79 12 ALA B N 1
ATOM 1356 C CA . ALA B 1 17 ? 32.331 44.761 -8.074 1.00 13.30 12 ALA B CA 1
ATOM 1357 C C . ALA B 1 17 ? 33.314 43.928 -8.901 1.00 14.77 12 ALA B C 1
ATOM 1358 O O . ALA B 1 17 ? 33.137 43.786 -10.106 1.00 13.52 12 ALA B O 1
ATOM 1360 N N . PHE B 1 18 ? 34.330 43.367 -8.260 1.00 13.19 13 PHE B N 1
ATOM 1361 C CA . PHE B 1 18 ? 35.286 42.479 -8.937 1.00 16.57 13 PHE B CA 1
ATOM 1362 C C . PHE B 1 18 ? 34.761 41.059 -9.173 1.00 15.46 13 PHE B C 1
ATOM 1363 O O . PHE B 1 18 ? 35.394 40.285 -9.895 1.00 16.45 13 PHE B O 1
ATOM 1371 N N . HIS B 1 19 ? 33.619 40.712 -8.560 1.00 12.70 14 HIS B N 1
ATOM 1372 C CA . HIS B 1 19 ? 33.055 39.363 -8.709 1.00 12.64 14 HIS B CA 1
ATOM 1373 C C . HIS B 1 19 ? 32.127 39.185 -9.899 1.00 11.20 14 HIS B C 1
ATOM 1374 O O . HIS B 1 19 ? 31.295 40.047 -10.186 1.00 14.46 14 HIS B O 1
ATOM 1381 N N . GLN B 1 20 ? 32.335 38.087 -10.627 1.00 9.95 15 GLN B N 1
ATOM 1382 C CA . GLN B 1 20 ? 31.527 37.687 -11.749 1.00 12.25 15 GLN B CA 1
ATOM 1383 C C . GLN B 1 20 ? 30.365 36.845 -11.211 1.00 10.99 15 GLN B C 1
ATOM 1384 O O . GLN B 1 20 ? 30.584 35.797 -10.581 1.00 12.48 15 GLN B O 1
ATOM 1390 N N . VAL B 1 21 ? 29.145 37.347 -11.365 1.00 10.93 16 VAL B N 1
ATOM 1391 C CA . VAL B 1 21 ? 27.949 36.689 -10.815 1.00 11.03 16 VAL B CA 1
ATOM 1392 C C . VAL B 1 21 ? 26.867 36.322 -11.829 1.00 11.75 16 VAL B C 1
ATOM 1393 O O . VAL B 1 21 ? 25.981 35.487 -11.529 1.00 11.33 16 VAL B O 1
ATOM 1397 N N . ALA B 1 22 ? 26.933 36.892 -13.036 1.00 11.26 17 ALA B N 1
ATOM 1398 C CA . ALA B 1 22 ? 25.822 36.778 -13.987 1.00 17.42 17 ALA B CA 1
ATOM 1399 C C . ALA B 1 22 ? 25.462 35.344 -14.367 1.00 15.54 17 ALA B C 1
ATOM 1400 O O . ALA B 1 22 ? 24.301 35.057 -14.692 1.00 13.59 17 ALA B O 1
ATOM 1402 N N . GLU B 1 23 ? 26.437 34.444 -14.325 1.00 14.88 18 GLU B N 1
ATOM 1403 C CA . GLU B 1 23 ? 26.190 33.049 -14.714 1.00 18.31 18 GLU B CA 1
ATOM 1404 C C . GLU B 1 23 ? 25.879 32.062 -13.580 1.00 16.81 18 GLU B C 1
ATOM 1405 O O . GLU B 1 23 ? 25.652 30.876 -13.834 1.00 17.56 18 GLU B O 1
ATOM 1411 N N . PHE B 1 24 ? 25.828 32.554 -12.342 1.00 12.23 19 PHE B N 1
ATOM 1412 C CA . PHE B 1 24 ? 25.571 31.711 -11.184 1.00 11.59 19 PHE B CA 1
ATOM 1413 C C . PHE B 1 24 ? 24.184 31.042 -11.247 1.00 12.70 19 PHE B C 1
ATOM 1414 O O . PHE B 1 24 ? 23.185 31.701 -11.468 1.00 15.45 19 PHE B O 1
ATOM 1422 N N . VAL B 1 25 ? 24.159 29.728 -11.081 1.00 12.84 20 VAL B N 1
ATOM 1423 C CA . VAL B 1 25 ? 22.904 28.965 -11.059 1.00 14.87 20 VAL B CA 1
ATOM 1424 C C . VAL B 1 25 ? 22.976 27.870 -10.006 1.00 14.33 20 VAL B C 1
ATOM 1425 O O . VAL B 1 25 ? 23.869 27.005 -10.048 1.00 15.22 20 VAL B O 1
ATOM 1429 N N . SER B 1 26 ? 22.028 27.894 -9.062 1.00 13.85 21 SER B N 1
ATOM 1430 C CA . SER B 1 26 ? 22.024 26.998 -7.910 1.00 14.85 21 SER B CA 1
ATOM 1431 C C . SER B 1 26 ? 20.924 25.951 -7.948 1.00 15.39 21 SER B C 1
ATOM 1432 O O . SER B 1 26 ? 20.911 25.025 -7.120 1.00 15.82 21 SER B O 1
ATOM 1435 N N . GLY B 1 27 ? 19.966 26.143 -8.852 1.00 18.16 22 GLY B N 1
ATOM 1436 C CA . GLY B 1 27 ? 18.736 25.343 -8.856 1.00 16.19 22 GLY B CA 1
ATOM 1437 C C . GLY B 1 27 ? 17.547 26.076 -8.238 1.00 19.89 22 GLY B C 1
ATOM 1438 O O . GLY B 1 27 ? 16.422 25.610 -8.393 1.00 22.17 22 GLY B O 1
ATOM 1439 N N . GLU B 1 28 ? 17.794 27.179 -7.510 1.00 18.01 23 GLU B N 1
ATOM 1440 C CA . GLU B 1 28 ? 16.735 28.069 -6.948 1.00 14.04 23 GLU B CA 1
ATOM 1441 C C . GLU B 1 28 ? 16.879 29.474 -7.518 1.00 16.29 23 GLU B C 1
ATOM 1442 O O . GLU B 1 28 ? 17.738 30.256 -7.102 1.00 17.33 23 GLU B O 1
ATOM 1448 N N . ALA B 1 29 ? 16.016 29.820 -8.470 1.00 15.34 24 ALA B N 1
ATOM 1449 C CA . ALA B 1 29 ? 16.131 31.091 -9.193 1.00 17.45 24 ALA B CA 1
ATOM 1450 C C . ALA B 1 29 ? 16.014 32.322 -8.316 1.00 16.69 24 ALA B C 1
ATOM 1451 O O . ALA B 1 29 ? 16.626 33.339 -8.603 1.00 18.78 24 ALA B O 1
ATOM 1453 N N . VAL B 1 30 ? 15.210 32.248 -7.259 1.00 18.01 25 VAL B N 1
ATOM 1454 C CA . VAL B 1 30 ? 15.050 33.400 -6.357 1.00 15.93 25 VAL B CA 1
ATOM 1455 C C . VAL B 1 30 ? 16.390 33.789 -5.741 1.00 16.94 25 VAL B C 1
ATOM 1456 O O . VAL B 1 30 ? 16.668 34.985 -5.582 1.00 18.31 25 VAL B O 1
ATOM 1460 N N . LEU B 1 31 ? 17.226 32.791 -5.416 1.00 16.07 26 LEU B N 1
ATOM 1461 C CA . LEU B 1 31 ? 18.548 33.039 -4.853 1.00 15.13 26 LEU B CA 1
ATOM 1462 C C . LEU B 1 31 ? 19.541 33.534 -5.925 1.00 13.42 26 LEU B C 1
ATOM 1463 O O . LEU B 1 31 ? 20.269 34.496 -5.707 1.00 15.65 26 LEU B O 1
ATOM 1468 N N . ASP B 1 32 ? 19.535 32.884 -7.083 1.00 13.11 27 ASP B N 1
ATOM 1469 C CA . ASP B 1 32 ? 20.397 33.285 -8.200 1.00 12.20 27 ASP B CA 1
ATOM 1470 C C . ASP B 1 32 ? 20.142 34.742 -8.586 1.00 12.00 27 ASP B C 1
ATOM 1471 O O . ASP B 1 32 ? 21.077 35.560 -8.782 1.00 11.52 27 ASP B O 1
ATOM 1476 N N . ASP B 1 33 ? 18.861 35.091 -8.709 1.00 12.66 28 ASP B N 1
ATOM 1477 C CA . ASP B 1 33 ? 18.494 36.434 -9.140 1.00 12.92 28 ASP B CA 1
ATOM 1478 C C . ASP B 1 33 ? 18.795 37.489 -8.068 1.00 12.95 28 ASP B C 1
ATOM 1479 O O . ASP B 1 33 ? 19.172 38.603 -8.400 1.00 11.76 28 ASP B O 1
ATOM 1484 N N . TRP B 1 34 ? 18.647 37.137 -6.798 1.00 11.54 29 TRP B N 1
ATOM 1485 C CA . TRP B 1 34 ? 19.004 38.073 -5.731 1.00 12.21 29 TRP B CA 1
ATOM 1486 C C . TRP B 1 34 ? 20.502 38.400 -5.792 1.00 11.90 29 TRP B C 1
ATOM 1487 O O . TRP B 1 34 ? 20.871 39.574 -5.713 1.00 13.12 29 TRP B O 1
ATOM 1498 N N . LEU B 1 35 ? 21.346 37.384 -5.958 1.00 10.73 30 LEU B N 1
ATOM 1499 C CA . LEU B 1 35 ? 22.784 37.615 -6.039 1.00 10.79 30 LEU B CA 1
ATOM 1500 C C . LEU B 1 35 ? 23.140 38.608 -7.130 1.00 9.44 30 LEU B C 1
ATOM 1501 O O . LEU B 1 35 ? 23.844 39.601 -6.895 1.00 10.62 30 LEU B O 1
ATOM 1506 N N . LYS B 1 36 ? 22.609 38.350 -8.318 1.00 9.64 31 LYS B N 1
ATOM 1507 C CA . LYS B 1 36 ? 22.922 39.135 -9.535 1.00 11.53 31 LYS B CA 1
ATOM 1508 C C . LYS B 1 36 ? 22.361 40.517 -9.583 1.00 13.13 31 LYS B C 1
ATOM 1509 O O . LYS B 1 36 ? 23.003 41.437 -10.107 1.00 15.49 31 LYS B O 1
ATOM 1515 N N . GLN B 1 37 ? 21.155 40.682 -9.065 1.00 15.21 32 GLN B N 1
ATOM 1516 C CA . GLN B 1 37 ? 20.413 41.948 -9.167 1.00 14.99 32 GLN B CA 1
ATOM 1517 C C . GLN B 1 37 ? 20.468 42.814 -7.906 1.00 16.74 32 GLN B C 1
ATOM 1518 O O . GLN B 1 37 ? 20.424 44.033 -8.003 1.00 19.04 32 GLN B O 1
ATOM 1524 N N . LYS B 1 38 ? 20.506 42.194 -6.727 1.00 15.41 33 LYS B N 1
ATOM 1525 C CA . LYS B 1 38 ? 20.428 42.913 -5.450 1.00 15.13 33 LYS B CA 1
ATOM 1526 C C . LYS B 1 38 ? 21.619 42.798 -4.488 1.00 14.33 33 LYS B C 1
ATOM 1527 O O . LYS B 1 38 ? 21.762 43.622 -3.575 1.00 14.59 33 LYS B O 1
ATOM 1533 N N . GLY B 1 39 ? 22.463 41.803 -4.670 1.00 13.99 34 GLY B N 1
ATOM 1534 C CA . GLY B 1 39 ? 23.566 41.543 -3.741 1.00 13.72 34 GLY B CA 1
ATOM 1535 C C . GLY B 1 39 ? 24.407 42.747 -3.384 1.00 11.70 34 GLY B C 1
ATOM 1536 O O . GLY B 1 39 ? 24.544 43.106 -2.206 1.00 14.06 34 GLY B O 1
ATOM 1537 N N . LEU B 1 40 ? 24.965 43.399 -4.396 1.00 10.18 35 LEU B N 1
ATOM 1538 C CA . LEU B 1 40 ? 25.888 44.486 -4.146 1.00 11.39 35 LEU B CA 1
ATOM 1539 C C . LEU B 1 40 ? 25.164 45.759 -3.711 1.00 13.74 35 LEU B C 1
ATOM 1540 O O . LEU B 1 40 ? 25.645 46.452 -2.818 1.00 13.07 35 LEU B O 1
ATOM 1545 N N . LYS B 1 41 ? 24.012 46.039 -4.339 1.00 12.08 36 LYS B N 1
ATOM 1546 C CA . LYS B 1 41 ? 23.148 47.147 -3.952 1.00 16.04 36 LYS B CA 1
ATOM 1547 C C . LYS B 1 41 ? 22.729 47.108 -2.493 1.00 17.91 36 LYS B C 1
ATOM 1548 O O . LYS B 1 41 ? 22.850 48.118 -1.804 1.00 17.98 36 LYS B O 1
ATOM 1554 N N . ASN B 1 42 ? 22.312 45.924 -2.032 1.00 18.08 37 ASN B N 1
ATOM 1555 C CA . ASN B 1 42 ? 21.878 45.731 -0.646 1.00 15.26 37 ASN B CA 1
ATOM 1556 C C . ASN 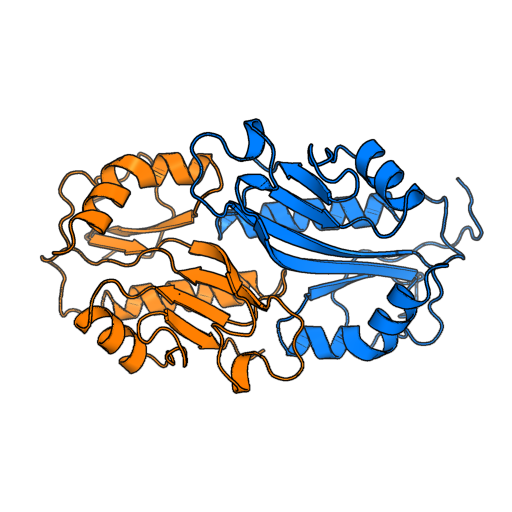B 1 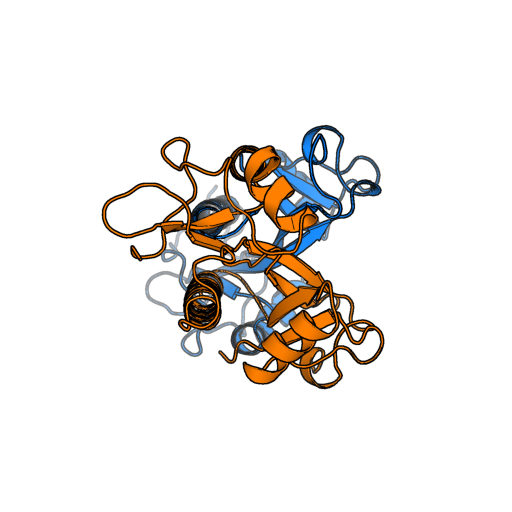42 ? 23.019 45.824 0.373 1.00 13.47 37 ASN B C 1
ATOM 1557 O O . ASN B 1 42 ? 22.812 46.182 1.526 1.00 14.03 37 ASN B O 1
ATOM 1562 N N . GLN B 1 43 ? 24.238 45.540 -0.066 1.00 13.23 38 GLN B N 1
ATOM 1563 C CA . GLN B 1 43 ? 25.396 45.756 0.772 1.00 16.18 38 GLN B CA 1
ATOM 1564 C C . GLN B 1 43 ? 25.613 47.245 1.068 1.00 16.40 38 GLN B C 1
ATOM 1565 O O . GLN B 1 43 ? 25.846 47.629 2.211 1.00 16.77 38 GLN B O 1
ATOM 1571 N N . ALA B 1 44 ? 25.502 48.101 0.045 1.00 18.97 39 ALA B N 1
ATOM 1572 C CA . ALA B 1 44 ? 25.640 49.547 0.255 1.00 18.99 39 ALA B CA 1
ATOM 1573 C C . ALA B 1 44 ? 24.520 50.109 1.141 1.00 14.99 39 ALA B C 1
ATOM 1574 O O . ALA B 1 44 ? 24.764 51.013 1.923 1.00 19.13 39 ALA B O 1
ATOM 1576 N N . LEU B 1 45 ? 23.312 49.573 1.016 1.00 11.60 40 LEU B N 1
ATOM 1577 C CA . LEU B 1 45 ? 22.150 50.029 1.805 1.00 13.12 40 LEU B CA 1
ATOM 1578 C C . LEU B 1 45 ? 22.167 49.674 3.306 1.00 13.58 40 LEU B C 1
ATOM 1579 O O . LEU B 1 45 ? 21.423 50.271 4.081 1.00 14.84 40 LEU B O 1
ATOM 1584 N N . GLY B 1 46 ? 22.967 48.687 3.690 1.00 13.91 41 GLY B N 1
ATOM 1585 C CA . GLY B 1 46 ? 22.925 48.139 5.043 1.00 11.13 41 GLY B CA 1
ATOM 1586 C C . GLY B 1 46 ? 21.792 47.146 5.244 1.00 11.54 41 GLY B C 1
ATOM 1587 O O . GLY B 1 46 ? 21.364 46.888 6.385 1.00 13.58 41 GLY B O 1
ATOM 1588 N N . ALA B 1 47 ? 21.281 46.570 4.141 1.00 10.50 42 ALA B N 1
ATOM 1589 C CA . ALA B 1 47 ? 20.224 45.550 4.221 1.00 10.97 42 ALA B CA 1
ATOM 1590 C C . ALA B 1 47 ? 20.808 44.138 4.496 1.00 11.59 42 ALA B C 1
ATOM 1591 O O . ALA B 1 47 ? 20.144 43.291 5.097 1.00 13.66 42 ALA B O 1
ATOM 1593 N N . ALA B 1 48 ? 22.012 43.869 4.016 1.00 12.48 43 ALA B N 1
ATOM 1594 C CA . ALA B 1 48 ? 22.637 42.546 4.162 1.00 12.46 43 ALA B CA 1
ATOM 1595 C C . ALA B 1 48 ? 24.109 42.621 3.842 1.00 13.21 43 ALA B C 1
ATOM 1596 O O . ALA B 1 48 ? 24.523 43.444 3.031 1.00 13.92 43 ALA B O 1
ATOM 1598 N N . ARG B 1 49 ? 24.895 41.760 4.464 1.00 11.67 44 ARG B N 1
ATOM 1599 C CA . ARG B 1 49 ? 26.307 41.595 4.112 1.00 13.99 44 ARG B CA 1
ATOM 1600 C C . ARG B 1 49 ? 26.489 40.209 3.490 1.00 12.62 44 ARG B C 1
ATOM 1601 O O . ARG B 1 49 ? 26.083 39.210 4.085 1.00 11.14 44 ARG B O 1
ATOM 1609 N N . THR B 1 50 ? 27.076 40.175 2.294 1.00 10.18 45 THR B N 1
ATOM 1610 C CA . THR B 1 50 ? 27.220 38.951 1.507 1.00 9.82 45 THR B CA 1
ATOM 1611 C C . THR B 1 50 ? 28.695 38.560 1.432 1.00 8.51 45 THR B C 1
ATOM 1612 O O . THR B 1 50 ? 29.579 39.421 1.219 1.00 9.59 45 THR B O 1
ATOM 1616 N N . PHE B 1 51 ? 28.937 37.269 1.586 1.00 7.73 46 PHE B N 1
ATOM 1617 C CA . PHE B 1 51 ? 30.275 36.655 1.481 1.00 8.42 46 PHE B CA 1
ATOM 1618 C C . PHE B 1 51 ? 30.265 35.559 0.422 1.00 8.53 46 PHE B C 1
ATOM 1619 O O . PHE B 1 51 ? 29.335 34.754 0.362 1.00 9.13 46 PHE B O 1
ATOM 1627 N N . VAL B 1 52 ? 31.314 35.535 -0.399 1.00 8.99 47 VAL B N 1
ATOM 1628 C CA . VAL B 1 52 ? 31.423 34.616 -1.521 1.00 8.75 47 VAL B CA 1
ATOM 1629 C C . VAL B 1 52 ? 32.690 33.782 -1.489 1.00 11.20 47 VAL B C 1
ATOM 1630 O O . VAL B 1 52 ? 33.721 34.227 -0.938 1.00 12.90 47 VAL B O 1
ATOM 1634 N N . VAL B 1 53 ? 32.620 32.622 -2.148 1.00 10.86 48 VAL B N 1
ATOM 1635 C CA . VAL B 1 53 ? 33.797 31.847 -2.492 1.00 12.77 48 VAL B CA 1
ATOM 1636 C C . VAL B 1 53 ? 33.861 31.693 -4.021 1.00 12.68 48 VAL B C 1
ATOM 1637 O O . VAL B 1 53 ? 32.834 31.520 -4.674 1.00 11.46 48 VAL B O 1
ATOM 1641 N N . CYS B 1 54 ? 35.070 31.737 -4.582 1.00 12.41 49 CYS B N 1
ATOM 1642 C CA . CYS B 1 54 ? 35.244 31.697 -6.032 1.00 11.65 49 CYS B CA 1
ATOM 1643 C C . CYS B 1 54 ? 35.972 30.460 -6.498 1.00 15.75 49 CYS B C 1
ATOM 1644 O O . CYS B 1 54 ? 36.800 29.928 -5.781 1.00 16.42 49 CYS B O 1
ATOM 1647 N N . LYS B 1 55 ? 35.711 30.067 -7.743 1.00 13.69 50 LYS B N 1
ATOM 1648 C CA . LYS B 1 55 ? 36.480 29.010 -8.403 1.00 17.05 50 LYS B CA 1
ATOM 1649 C C . LYS B 1 55 ? 37.974 29.413 -8.387 1.00 16.91 50 LYS B C 1
ATOM 1650 O O . LYS B 1 55 ? 38.311 30.564 -8.650 1.00 16.60 50 LYS B O 1
ATOM 1656 N N . LYS B 1 56 ? 38.837 28.466 -8.009 1.00 18.46 51 LYS B N 1
ATOM 1657 C CA . LYS B 1 56 ? 40.275 28.721 -7.856 1.00 16.83 51 LYS B CA 1
ATOM 1658 C C . LYS B 1 56 ? 40.879 29.407 -9.068 1.00 17.05 51 LYS B C 1
ATOM 1659 O O . LYS B 1 56 ? 40.616 29.038 -10.221 1.00 15.05 51 LYS B O 1
ATOM 1665 N N . ASP B 1 57 ? 41.678 30.429 -8.800 1.00 16.50 52 ASP B N 1
ATOM 1666 C CA . ASP B 1 57 ? 42.290 31.264 -9.836 1.00 16.90 52 ASP B CA 1
ATOM 1667 C C . ASP B 1 57 ? 41.315 32.025 -10.793 1.00 21.44 52 ASP B C 1
ATOM 1668 O O . ASP B 1 57 ? 41.682 32.376 -11.918 1.00 16.98 52 ASP B O 1
ATOM 1673 N N . THR B 1 58 ? 40.093 32.280 -10.327 1.00 15.70 53 THR B N 1
ATOM 1674 C CA . THR B 1 58 ? 39.137 33.119 -11.035 1.00 18.19 53 THR B CA 1
ATOM 1675 C C . THR B 1 58 ? 38.443 34.025 -10.019 1.00 14.31 53 THR B C 1
ATOM 1676 O O . THR B 1 58 ? 38.648 33.884 -8.794 1.00 15.06 53 THR B O 1
ATOM 1680 N N . LYS B 1 59 ? 37.627 34.939 -10.522 1.00 13.96 54 LYS B N 1
ATOM 1681 C CA . LYS B 1 59 ? 36.689 35.697 -9.694 1.00 13.90 54 LYS B CA 1
ATOM 1682 C C . LYS B 1 59 ? 35.235 35.261 -9.950 1.00 12.08 54 LYS B C 1
ATOM 1683 O O . LYS B 1 59 ? 34.302 36.014 -9.672 1.00 13.93 54 LYS B O 1
ATOM 1689 N N . GLN B 1 60 ? 35.063 34.056 -10.469 1.00 14.11 55 GLN B N 1
ATOM 1690 C CA . GLN B 1 60 ? 33.749 33.446 -10.711 1.00 13.23 55 GLN B CA 1
ATOM 1691 C C . GLN B 1 60 ? 33.148 32.872 -9.409 1.00 13.06 55 GLN B C 1
ATOM 1692 O O . GLN B 1 60 ? 33.681 31.931 -8.804 1.00 12.19 55 GLN B O 1
ATOM 1698 N N . VAL B 1 61 ? 32.009 33.423 -9.001 1.00 11.71 56 VAL B N 1
ATOM 1699 C CA . VAL B 1 61 ? 31.417 33.040 -7.742 1.00 11.08 56 VAL B CA 1
ATOM 1700 C C . VAL B 1 61 ? 30.894 31.605 -7.817 1.00 11.22 56 VAL B C 1
ATOM 1701 O O . VAL B 1 61 ? 30.102 31.253 -8.713 1.00 11.60 56 VAL B O 1
ATOM 1705 N N . ALA B 1 62 ? 31.364 30.780 -6.890 1.00 11.20 57 ALA B N 1
ATOM 1706 C CA . ALA B 1 62 ? 30.957 29.384 -6.789 1.00 10.91 57 ALA B CA 1
ATOM 1707 C C . ALA B 1 62 ? 29.933 29.115 -5.675 1.00 11.54 57 ALA B C 1
ATOM 1708 O O . ALA B 1 62 ? 29.250 28.089 -5.688 1.00 10.82 57 ALA B O 1
ATOM 1710 N N . GLY B 1 63 ? 29.825 30.031 -4.718 1.00 11.68 58 GLY B N 1
ATOM 1711 C CA . GLY B 1 63 ? 28.850 29.895 -3.644 1.00 10.02 58 GLY B CA 1
ATOM 1712 C C . GLY B 1 63 ? 28.830 31.181 -2.819 1.00 9.92 58 GLY B C 1
ATOM 1713 O O . GLY B 1 63 ? 29.787 31.978 -2.862 1.00 9.93 58 GLY B O 1
ATOM 1714 N N . PHE B 1 64 ? 27.748 31.401 -2.082 1.00 9.45 59 PHE B N 1
ATOM 1715 C CA . PHE B 1 64 ? 27.622 32.597 -1.218 1.00 8.69 59 PHE B CA 1
ATOM 1716 C C . PHE B 1 64 ? 26.633 32.424 -0.080 1.00 9.98 59 PHE B C 1
ATOM 1717 O O . PHE B 1 64 ? 25.827 31.481 -0.077 1.00 8.90 59 PHE B O 1
ATOM 1725 N N . TYR B 1 65 ? 26.694 33.364 0.865 1.00 8.80 60 TYR B N 1
ATOM 1726 C CA . TYR B 1 65 ? 25.691 33.487 1.918 1.00 9.32 60 TYR B CA 1
ATOM 1727 C C . TYR B 1 65 ? 25.537 34.954 2.297 1.00 9.91 60 TYR B C 1
ATOM 1728 O O . TYR B 1 65 ? 26.450 35.766 2.016 1.00 12.03 60 TYR B O 1
ATOM 1737 N N . SER B 1 66 ? 24.433 35.287 2.955 1.00 10.39 61 SER B N 1
ATOM 1738 C CA A SER B 1 66 ? 24.165 36.663 3.382 0.43 10.22 61 SER B CA 1
ATOM 1739 C CA B SER B 1 66 ? 24.136 36.666 3.378 0.57 10.35 61 SER B CA 1
ATOM 1740 C C . SER B 1 66 ? 23.631 36.694 4.809 1.00 9.69 61 SER B C 1
ATOM 1741 O O . SER B 1 66 ? 22.870 35.825 5.202 1.00 11.10 61 SER B O 1
ATOM 1746 N N . LEU B 1 67 ? 24.069 37.694 5.567 1.00 9.76 62 LEU B N 1
ATOM 1747 C CA . LEU B 1 67 ? 23.699 37.868 6.991 1.00 9.72 62 LEU B CA 1
ATOM 1748 C C . LEU B 1 67 ? 23.097 39.261 7.253 1.00 9.97 62 LEU B C 1
ATOM 1749 O O . LEU B 1 67 ? 23.594 40.270 6.727 1.00 9.46 62 LEU B O 1
ATOM 1754 N N . ALA B 1 68 ? 22.039 39.290 8.067 1.00 7.82 63 ALA B N 1
ATOM 1755 C CA . ALA B 1 68 ? 21.400 40.527 8.528 1.00 7.29 63 ALA B CA 1
ATOM 1756 C C . ALA B 1 68 ? 20.960 40.388 9.973 1.00 7.53 63 ALA B C 1
ATOM 1757 O O . ALA B 1 68 ? 20.687 39.274 10.440 1.00 9.53 63 ALA B O 1
ATOM 1759 N N . THR B 1 69 ? 20.855 41.507 10.703 1.00 6.79 64 THR B N 1
ATOM 1760 C CA . THR B 1 69 ? 20.296 41.428 12.045 1.00 5.67 64 THR B CA 1
ATOM 1761 C C . THR B 1 69 ? 18.777 41.175 12.026 1.00 7.85 64 THR B C 1
ATOM 1762 O O . THR B 1 69 ? 18.115 41.444 11.031 1.00 9.98 64 THR B O 1
ATOM 1766 N N . GLY B 1 70 ? 18.223 40.655 13.122 1.00 7.48 65 GLY B N 1
ATOM 1767 C CA . GLY B 1 70 ? 16.790 40.455 13.183 1.00 8.81 65 GLY B CA 1
ATOM 1768 C C . GLY B 1 70 ? 16.294 40.057 14.545 1.00 8.39 65 GLY B C 1
ATOM 1769 O O . GLY B 1 70 ? 17.050 40.087 15.533 1.00 9.91 65 GLY B O 1
ATOM 1770 N N . SER B 1 71 ? 15.031 39.654 14.590 1.00 9.74 66 SER B N 1
ATOM 1771 C CA . SER B 1 71 ? 14.441 39.160 15.831 1.00 11.79 66 SER B CA 1
ATOM 1772 C C . SER B 1 71 ? 13.263 38.247 15.577 1.00 12.68 66 SER B C 1
ATOM 1773 O O . SER B 1 71 ? 12.719 38.203 14.481 1.00 15.39 66 SER B O 1
ATOM 1776 N N . VAL B 1 72 ? 12.877 37.512 16.613 1.00 11.29 67 VAL B N 1
ATOM 1777 C CA . VAL B 1 72 ? 11.714 36.628 16.513 1.00 12.12 67 VAL B CA 1
ATOM 1778 C C . VAL B 1 72 ? 10.857 36.767 17.780 1.00 14.54 67 VAL B C 1
ATOM 1779 O O . VAL B 1 72 ? 11.378 36.850 18.916 1.00 17.56 67 VAL B O 1
ATOM 1783 N N . ASN B 1 73 ? 9.546 36.774 17.593 1.00 16.58 68 ASN B N 1
ATOM 1784 C CA A ASN B 1 73 ? 8.611 36.757 18.718 0.49 18.11 68 ASN B CA 1
ATOM 1785 C CA B ASN B 1 73 ? 8.628 36.764 18.740 0.51 18.16 68 ASN B CA 1
ATOM 1786 C C . ASN B 1 73 ? 8.576 35.395 19.399 1.00 15.53 68 ASN B C 1
ATOM 1787 O O . ASN B 1 73 ? 8.828 34.382 18.761 1.00 15.70 68 ASN B O 1
ATOM 1796 N N . HIS B 1 74 ? 8.222 35.375 20.685 1.00 14.66 69 HIS B N 1
ATOM 1797 C CA . HIS B 1 74 ? 8.138 34.112 21.449 1.00 16.50 69 HIS B CA 1
ATOM 1798 C C . HIS B 1 74 ? 7.279 32.997 20.805 1.00 18.47 69 HIS B C 1
ATOM 1799 O O . HIS B 1 74 ? 7.621 31.818 20.911 1.00 20.91 69 HIS B O 1
ATOM 1806 N N . THR B 1 75 ? 6.191 33.368 20.140 1.00 18.13 70 THR B N 1
ATOM 1807 C CA . THR B 1 75 ? 5.282 32.365 19.541 1.00 21.28 70 THR B CA 1
ATOM 1808 C C . THR B 1 75 ? 5.907 31.561 18.385 1.00 21.35 70 THR B C 1
ATOM 1809 O O . THR B 1 75 ? 5.595 30.362 18.225 1.00 19.34 70 THR B O 1
ATOM 1813 N N . GLU B 1 76 ? 6.800 32.209 17.624 1.00 19.58 71 GLU B N 1
ATOM 1814 C CA A GLU B 1 76 ? 7.499 31.542 16.518 0.59 15.79 71 GLU B CA 1
ATOM 1815 C CA B GLU B 1 76 ? 7.503 31.572 16.505 0.41 16.18 71 GLU B CA 1
ATOM 1816 C C . GLU B 1 76 ? 8.778 30.813 16.949 1.00 16.82 71 GLU B C 1
ATOM 1817 O O . GLU B 1 76 ? 9.379 30.071 16.159 1.00 19.10 71 GLU B O 1
ATOM 1828 N N . ALA B 1 77 ? 9.183 30.983 18.205 1.00 12.15 72 ALA B N 1
ATOM 1829 C CA . ALA B 1 77 ? 10.403 30.366 18.729 1.00 15.03 72 ALA B CA 1
ATOM 1830 C C . ALA B 1 77 ? 10.127 28.934 19.204 1.00 21.31 72 ALA B C 1
ATOM 1831 O O . ALA B 1 77 ? 9.131 28.332 18.818 1.00 24.36 72 ALA B O 1
ATOM 1833 N N . THR B 1 78 ? 11.044 28.367 19.979 1.00 18.93 73 THR B N 1
ATOM 1834 C CA . THR B 1 78 ? 10.851 27.074 20.603 1.00 18.24 73 THR B CA 1
ATOM 1835 C C . THR B 1 78 ? 10.822 27.302 22.097 1.00 18.18 73 THR B C 1
ATOM 1836 O O . THR B 1 78 ? 11.236 28.372 22.602 1.00 14.53 73 THR B O 1
ATOM 1840 N N . GLY B 1 79 ? 10.370 26.291 22.816 1.00 17.95 74 GLY B N 1
ATOM 1841 C CA . GLY B 1 79 ? 10.292 26.369 24.265 1.00 19.24 74 GLY B CA 1
ATOM 1842 C C . GLY B 1 79 ? 11.647 26.628 24.919 1.00 17.02 74 GLY B C 1
ATOM 1843 O O . GLY B 1 79 ? 11.751 27.446 25.839 1.00 13.50 74 GLY B O 1
ATOM 1844 N N . ASN B 1 80 ? 12.692 25.962 24.430 1.00 12.65 75 ASN B N 1
ATOM 1845 C CA . ASN B 1 80 ? 14.031 26.165 24.993 1.00 13.41 75 ASN B CA 1
ATOM 1846 C C . ASN B 1 80 ? 14.642 27.511 24.602 1.00 13.61 75 ASN B C 1
ATOM 1847 O O . ASN B 1 80 ? 15.273 28.198 25.429 1.00 14.91 75 ASN B O 1
ATOM 1852 N N . LEU B 1 81 ? 14.391 27.921 23.368 1.00 12.01 76 LEU B N 1
ATOM 1853 C CA . LEU B 1 81 ? 14.981 29.162 22.857 1.00 13.88 76 LEU B CA 1
ATOM 1854 C C . LEU B 1 81 ? 14.461 30.375 23.603 1.00 15.82 76 LEU B C 1
ATOM 1855 O O . LEU B 1 81 ? 15.183 31.350 23.770 1.00 16.42 76 LEU B O 1
ATOM 1860 N N . ARG B 1 82 ? 13.204 30.329 24.032 1.00 14.56 77 ARG B N 1
ATOM 1861 C CA . ARG B 1 82 ? 12.580 31.513 24.642 1.00 16.16 77 ARG B CA 1
ATOM 1862 C C . ARG B 1 82 ? 12.730 31.538 26.168 1.00 16.95 77 ARG B C 1
ATOM 1863 O O . ARG B 1 82 ? 12.412 32.544 26.791 1.00 14.88 77 ARG B O 1
ATOM 1871 N N . ARG B 1 83 ? 13.251 30.454 26.733 1.00 16.28 78 ARG B N 1
ATOM 1872 C CA . ARG B 1 83 ? 13.442 30.300 28.190 1.00 18.23 78 ARG B CA 1
ATOM 1873 C C . ARG B 1 83 ? 14.250 31.418 28.875 1.00 18.19 78 ARG B C 1
ATOM 1874 O O . ARG B 1 83 ? 15.416 31.689 28.535 1.00 17.39 78 ARG B O 1
ATOM 1882 N N . ASN B 1 84 ? 13.612 32.073 29.838 1.00 19.59 79 ASN B N 1
ATOM 1883 C CA . ASN B 1 84 ? 14.203 33.192 30.580 1.00 24.36 79 ASN B CA 1
ATOM 1884 C C . ASN B 1 84 ? 14.654 34.370 29.700 1.00 14.38 79 ASN B C 1
ATOM 1885 O O . ASN B 1 84 ? 15.470 35.184 30.138 1.00 26.28 79 ASN B O 1
ATOM 1890 N N . MET B 1 85 ? 14.100 34.493 28.495 1.00 19.36 80 MET B N 1
ATOM 1891 C CA . MET B 1 85 ? 14.468 35.544 27.536 1.00 15.93 80 MET B CA 1
ATOM 1892 C C . MET B 1 85 ? 13.462 36.690 27.433 1.00 18.49 80 MET B C 1
ATOM 1893 O O . MET B 1 85 ? 12.255 36.499 27.653 1.00 19.02 80 MET B O 1
ATOM 1898 N N . PRO B 1 86 ? 13.943 37.887 27.030 1.00 19.61 81 PRO B N 1
ATOM 1899 C CA . PRO B 1 86 ? 13.014 38.945 26.620 1.00 20.20 81 PRO B CA 1
ATOM 1900 C C . PRO B 1 86 ? 12.236 38.583 25.342 1.00 18.08 81 PRO B C 1
ATOM 1901 O O . PRO B 1 86 ? 12.603 37.628 24.628 1.00 15.16 81 PRO B O 1
ATOM 1905 N N . ASP B 1 87 ? 11.172 39.344 25.070 1.00 14.59 82 ASP B N 1
ATOM 1906 C CA . ASP B 1 87 ? 10.348 39.198 23.849 1.00 16.38 82 ASP B CA 1
ATOM 1907 C C . ASP B 1 87 ? 10.338 40.538 23.118 1.00 19.50 82 ASP B C 1
ATOM 1908 O O . ASP B 1 87 ? 9.920 41.544 23.699 1.00 21.52 82 ASP B O 1
ATOM 1913 N N . PRO B 1 88 ? 10.799 40.587 21.851 1.00 19.56 83 PRO B N 1
ATOM 1914 C CA . PRO B 1 88 ? 11.294 39.491 21.016 1.00 14.37 83 PRO B CA 1
ATOM 1915 C C . PRO B 1 88 ? 12.720 39.078 21.360 1.00 12.75 83 PRO B C 1
ATOM 1916 O O . PRO B 1 88 ? 13.416 39.758 22.149 1.00 13.52 83 PRO B O 1
ATOM 1920 N N . ILE B 1 89 ? 13.104 37.947 20.770 1.00 10.55 84 ILE B N 1
ATOM 1921 C CA . ILE B 1 89 ? 14.426 37.332 20.916 1.00 11.31 84 ILE B CA 1
ATOM 1922 C C . ILE B 1 89 ? 15.387 37.860 19.838 1.00 10.52 84 ILE B C 1
ATOM 1923 O O . ILE B 1 89 ? 15.068 37.763 18.644 1.00 10.40 84 ILE B O 1
ATOM 1928 N N . PRO B 1 90 ? 16.566 38.376 20.241 1.00 10.24 85 PRO B N 1
ATOM 1929 C CA . PRO B 1 90 ? 17.577 38.826 19.256 1.00 9.27 85 PRO B CA 1
ATOM 1930 C C . PRO B 1 90 ? 18.223 37.675 18.476 1.00 9.14 85 PRO B C 1
ATOM 1931 O O . PRO B 1 90 ? 18.677 36.703 19.076 1.00 9.02 85 PRO B O 1
ATOM 1935 N N . VAL B 1 91 ? 18.226 37.750 17.136 1.00 9.36 86 VAL B N 1
ATOM 1936 C CA . VAL B 1 91 ? 18.824 36.718 16.299 1.00 8.46 86 VAL B CA 1
ATOM 1937 C C . VAL B 1 91 ? 19.668 37.341 15.178 1.00 10.41 86 VAL B C 1
ATOM 1938 O O . VAL B 1 91 ? 19.636 38.561 14.979 1.00 11.81 86 VAL B O 1
ATOM 1942 N N . ILE B 1 92 ? 20.401 36.500 14.460 1.00 10.67 87 ILE B N 1
ATOM 1943 C CA . ILE B 1 92 ? 21.006 36.876 13.193 1.00 9.65 87 ILE B CA 1
ATOM 1944 C C . ILE B 1 92 ? 20.316 36.043 12.143 1.00 8.31 87 ILE B C 1
ATOM 1945 O O . ILE B 1 92 ? 20.202 34.804 12.298 1.00 8.74 87 ILE B O 1
ATOM 1950 N N . ILE B 1 93 ? 19.850 36.699 11.068 1.00 8.69 88 ILE B N 1
ATOM 1951 C CA . ILE B 1 93 ? 19.188 36.000 9.977 1.00 9.08 88 ILE B CA 1
ATOM 1952 C C . ILE B 1 93 ? 20.214 35.575 8.942 1.00 11.93 88 ILE B C 1
ATOM 1953 O O . ILE B 1 93 ? 20.938 36.419 8.394 1.00 12.77 88 ILE B O 1
ATOM 1958 N N . LEU B 1 94 ? 20.254 34.268 8.678 1.00 11.84 89 LEU B N 1
ATOM 1959 C CA . LEU B 1 94 ? 21.003 33.714 7.571 1.00 10.95 89 LEU B CA 1
ATOM 1960 C C . LEU B 1 94 ? 19.996 33.711 6.437 1.00 15.41 89 LEU B C 1
ATOM 1961 O O . LEU B 1 94 ? 19.209 32.790 6.247 1.00 15.86 89 LEU B O 1
ATOM 1966 N N . ALA B 1 95 ? 20.019 34.842 5.741 1.00 20.78 90 ALA B N 1
ATOM 1967 C CA . ALA B 1 95 ? 19.003 35.227 4.796 1.00 24.23 90 ALA B CA 1
ATOM 1968 C C . ALA B 1 95 ? 19.064 34.409 3.516 1.00 27.00 90 ALA B C 1
ATOM 1969 O O . ALA B 1 95 ? 18.030 34.170 2.923 1.00 30.57 90 ALA B O 1
ATOM 1971 N N . ARG B 1 96 ? 20.277 34.016 3.095 1.00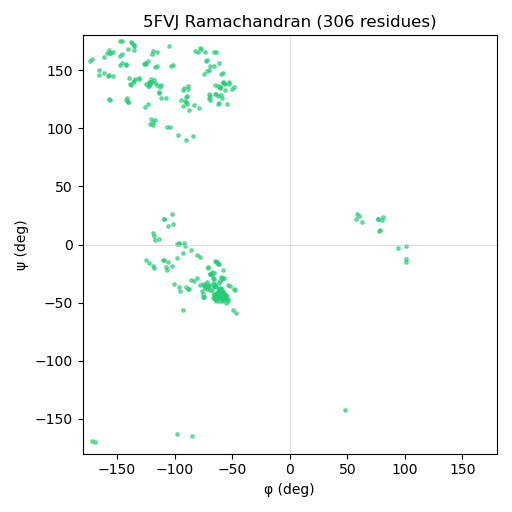 18.25 91 ARG B N 1
ATOM 1972 C CA . ARG B 1 96 ? 20.496 33.311 1.825 1.00 16.50 91 ARG B CA 1
ATOM 1973 C C . ARG B 1 96 ? 21.746 32.474 1.939 1.00 13.61 91 ARG B C 1
ATOM 1974 O O . ARG B 1 96 ? 22.681 32.879 2.645 1.00 14.51 91 ARG B O 1
ATOM 1982 N N . LEU B 1 97 ? 21.725 31.320 1.281 1.00 11.67 92 LEU B N 1
ATOM 1983 C CA . LEU B 1 97 ? 22.867 30.377 1.157 1.00 6.50 92 LEU B CA 1
ATOM 1984 C C . LEU B 1 97 ? 22.687 29.484 -0.086 1.00 11.37 92 LEU B C 1
ATOM 1985 O O . LEU B 1 97 ? 21.660 28.812 -0.228 1.00 13.40 92 LEU B O 1
ATOM 1990 N N . ALA B 1 98 ? 23.679 29.466 -0.965 1.00 10.26 93 ALA B N 1
ATOM 1991 C CA . ALA B 1 98 ? 23.560 28.726 -2.231 1.00 9.80 93 ALA B CA 1
ATOM 1992 C C . ALA B 1 98 ? 24.942 28.381 -2.787 1.00 13.24 93 ALA B C 1
ATOM 1993 O O . ALA B 1 98 ? 25.914 29.159 -2.620 1.00 13.31 93 ALA B O 1
ATOM 1995 N N . VAL B 1 99 ? 25.020 27.217 -3.443 1.00 10.84 94 VAL B N 1
ATOM 1996 C CA . VAL B 1 99 ? 26.216 26.768 -4.163 1.00 10.51 94 VAL B CA 1
ATOM 1997 C C . VAL B 1 99 ? 25.818 26.542 -5.631 1.00 12.59 94 VAL B C 1
ATOM 1998 O O . VAL B 1 99 ? 24.724 26.031 -5.912 1.00 11.48 94 VAL B O 1
ATOM 2002 N N . ASP B 1 100 ? 26.680 26.969 -6.559 1.00 12.67 95 ASP B N 1
ATOM 2003 C CA . ASP B 1 100 ? 26.460 26.715 -7.995 1.00 11.52 95 ASP B CA 1
ATOM 2004 C C . ASP B 1 100 ? 26.329 25.185 -8.279 1.00 13.82 95 ASP B C 1
ATOM 2005 O O . ASP B 1 100 ? 27.050 24.368 -7.708 1.00 13.91 95 ASP B O 1
ATOM 2010 N N . LEU B 1 101 ? 25.395 24.823 -9.154 1.00 17.99 96 LEU B N 1
ATOM 2011 C CA . LEU B 1 101 ? 25.150 23.421 -9.541 1.00 21.39 96 LEU B CA 1
ATOM 2012 C C . LEU B 1 101 ? 26.439 22.642 -9.920 1.00 20.93 96 LEU B C 1
ATOM 2013 O O . LEU B 1 101 ? 26.595 21.482 -9.546 1.00 22.18 96 LEU B O 1
ATOM 2018 N N . SER B 1 102 ? 27.358 23.313 -10.606 1.00 17.86 97 SER B N 1
ATOM 2019 C CA . SER B 1 102 ? 28.663 22.714 -10.964 1.00 19.78 97 SER B CA 1
ATOM 2020 C C . SER B 1 102 ? 29.537 22.295 -9.775 1.00 19.97 97 SER B C 1
ATOM 2021 O O . SER B 1 102 ? 30.459 21.510 -9.962 1.00 22.53 97 SER B O 1
ATOM 2024 N N . PHE B 1 103 ? 29.254 22.785 -8.564 1.00 15.84 98 PHE B N 1
ATOM 2025 C CA . PHE B 1 103 ? 30.040 22.484 -7.351 1.00 15.21 98 PHE B CA 1
ATOM 2026 C C . PHE B 1 103 ? 29.267 21.724 -6.246 1.00 16.57 98 PHE B C 1
ATOM 2027 O O . PHE B 1 103 ? 29.797 21.533 -5.138 1.00 18.61 98 PHE B O 1
ATOM 2035 N N . HIS B 1 104 ? 28.010 21.338 -6.508 1.00 18.27 99 HIS B N 1
ATOM 2036 C CA . HIS B 1 104 ? 27.221 20.551 -5.553 1.00 18.80 99 HIS B CA 1
ATOM 2037 C C . HIS B 1 104 ? 27.883 19.211 -5.218 1.00 20.69 99 HIS B C 1
ATOM 2038 O O . HIS B 1 104 ? 28.577 18.620 -6.059 1.00 20.62 99 HIS B O 1
ATOM 2045 N N . GLY B 1 105 ? 27.703 18.762 -3.976 1.00 18.70 100 GLY B N 1
ATOM 2046 C CA . GLY B 1 105 ? 28.204 17.461 -3.514 1.00 21.05 100 GLY B CA 1
ATOM 2047 C C . GLY B 1 105 ? 29.700 17.394 -3.216 1.00 24.88 100 GLY B C 1
ATOM 2048 O O . GLY B 1 105 ? 30.285 16.311 -3.211 1.00 21.89 100 GLY B O 1
ATOM 2049 N N . LYS B 1 106 ? 30.317 18.547 -2.951 1.00 25.76 101 LYS B N 1
ATOM 2050 C CA . LYS B 1 106 ? 31.756 18.645 -2.664 1.00 25.05 101 LYS B CA 1
ATOM 2051 C C . LYS B 1 106 ? 32.025 19.205 -1.264 1.00 25.26 101 LYS B C 1
ATOM 2052 O O . LYS B 1 106 ? 33.178 19.499 -0.923 1.00 26.80 101 LYS B O 1
ATOM 2058 N N . GLY B 1 107 ? 30.969 19.318 -0.447 1.00 21.12 102 GLY B N 1
ATOM 2059 C CA . GLY B 1 107 ? 31.059 19.870 0.912 1.00 20.62 102 GLY B CA 1
ATOM 2060 C C . GLY B 1 107 ? 31.152 21.383 1.018 1.00 17.26 102 GLY B C 1
ATOM 2061 O O . GLY B 1 107 ? 31.433 21.899 2.118 1.00 16.91 102 GLY B O 1
ATOM 2062 N N . LEU B 1 108 ? 30.907 22.100 -0.079 1.00 15.82 103 LEU B N 1
ATOM 2063 C CA A LEU B 1 108 ? 31.031 23.553 -0.094 0.64 16.43 103 LEU B CA 1
ATOM 2064 C CA B LEU B 1 108 ? 31.038 23.558 -0.066 0.36 16.38 103 LEU B CA 1
ATOM 2065 C C . LEU B 1 108 ? 29.842 24.184 0.657 1.00 15.98 103 LEU B C 1
ATOM 2066 O O . LEU B 1 108 ? 29.967 25.231 1.258 1.00 16.26 103 LEU B O 1
ATOM 2075 N N . GLY B 1 109 ? 28.686 23.528 0.610 1.00 15.38 104 GLY B N 1
ATOM 2076 C CA . GLY B 1 109 ? 27.499 24.009 1.353 1.00 14.34 104 GLY B CA 1
ATOM 2077 C C . GLY B 1 109 ? 27.755 23.975 2.849 1.00 12.71 104 GLY B C 1
ATOM 2078 O O . GLY B 1 109 ? 27.547 24.962 3.562 1.00 11.41 104 GLY B O 1
ATOM 2079 N N . ALA B 1 110 ? 28.265 22.840 3.323 1.00 13.94 105 ALA B N 1
ATOM 2080 C CA . ALA B 1 110 ? 28.704 22.742 4.731 1.00 12.56 105 ALA B CA 1
ATOM 2081 C C . ALA B 1 110 ? 29.815 23.749 5.096 1.00 13.05 105 ALA B C 1
ATOM 2082 O O . ALA B 1 110 ? 29.752 24.366 6.160 1.00 13.67 105 ALA B O 1
ATOM 2084 N N . ASP B 1 111 ? 30.800 23.926 4.223 1.00 12.92 106 ASP B N 1
ATOM 2085 C CA . ASP B 1 111 ? 31.905 24.874 4.476 1.00 14.85 106 ASP B CA 1
ATOM 2086 C C . ASP B 1 111 ? 31.428 26.308 4.589 1.00 15.32 106 ASP B C 1
ATOM 2087 O O . ASP B 1 111 ? 31.872 27.046 5.483 1.00 16.06 106 ASP B O 1
ATOM 2092 N N . LEU B 1 112 ? 30.492 26.700 3.725 1.00 13.95 107 LEU B N 1
ATOM 2093 C CA . LEU B 1 112 ? 29.938 28.066 3.775 1.00 12.36 107 LEU B CA 1
ATOM 2094 C C . LEU B 1 112 ? 29.137 28.305 5.081 1.00 12.11 107 LEU B C 1
ATOM 2095 O O . LEU B 1 112 ? 29.298 29.337 5.761 1.00 10.89 107 LEU B O 1
ATOM 2100 N N . LEU B 1 113 ? 28.329 27.325 5.452 1.00 11.75 108 LEU B N 1
ATOM 2101 C CA . LEU B 1 113 ? 27.572 27.389 6.702 1.00 12.40 108 LEU B CA 1
ATOM 2102 C C . LEU B 1 113 ? 28.489 27.533 7.936 1.00 13.99 108 LEU B C 1
ATOM 2103 O O . LEU B 1 113 ? 28.242 28.351 8.815 1.00 12.13 108 LEU B O 1
ATOM 2108 N N . HIS B 1 114 ? 29.536 26.729 7.975 1.00 12.67 109 HIS B N 1
ATOM 2109 C CA . HIS B 1 114 ? 30.561 26.831 9.021 1.00 14.66 109 HIS B CA 1
ATOM 2110 C C . HIS B 1 114 ? 31.191 28.208 9.090 1.00 12.58 109 HIS B C 1
ATOM 2111 O O . HIS B 1 114 ? 31.364 28.740 10.188 1.00 12.47 109 HIS B O 1
ATOM 2118 N N . ASP B 1 115 ? 31.523 28.798 7.933 1.00 12.27 110 ASP B N 1
ATOM 2119 C CA . ASP B 1 115 ? 32.099 30.162 7.933 1.00 13.57 110 ASP B CA 1
ATOM 2120 C C . ASP B 1 115 ? 31.092 31.187 8.517 1.00 11.53 110 ASP B C 1
ATOM 2121 O O . ASP B 1 115 ? 31.466 32.086 9.343 1.00 10.44 110 ASP B O 1
ATOM 2126 N N . ALA B 1 116 ? 29.835 31.054 8.096 1.00 11.13 111 ALA B N 1
ATOM 2127 C CA . ALA B 1 116 ? 28.756 31.899 8.593 1.00 11.16 111 ALA B CA 1
ATOM 2128 C C . ALA B 1 116 ? 28.629 31.771 10.108 1.00 10.50 111 ALA B C 1
ATOM 2129 O O . ALA B 1 116 ? 28.489 32.779 10.811 1.00 12.49 111 ALA B O 1
ATOM 2131 N N . VAL B 1 117 ? 28.662 30.537 10.612 1.00 10.16 112 VAL B N 1
ATOM 2132 C CA . VAL B 1 117 ? 28.559 30.309 12.064 1.00 10.36 112 VAL B CA 1
ATOM 2133 C C . VAL B 1 117 ? 29.663 31.010 12.859 1.00 12.36 112 VAL B C 1
ATOM 2134 O O . VAL B 1 117 ? 29.395 31.707 13.857 1.00 12.92 112 VAL B O 1
ATOM 2138 N N . LEU B 1 118 ? 30.907 30.831 12.409 1.00 13.63 113 LEU B N 1
ATOM 2139 C CA . LEU B 1 118 ? 32.031 31.476 13.025 1.00 10.33 113 LEU B CA 1
ATOM 2140 C C . LEU B 1 118 ? 31.913 33.014 13.005 1.00 12.15 113 LEU B C 1
ATOM 2141 O O . LEU B 1 118 ? 32.224 33.680 13.990 1.00 12.13 113 LEU B O 1
ATOM 2146 N N . ARG B 1 119 ? 31.497 33.567 11.874 1.00 11.76 114 ARG B N 1
ATOM 2147 C CA . ARG B 1 119 ? 31.300 35.004 11.767 1.00 12.60 114 ARG B CA 1
ATOM 2148 C C . ARG B 1 119 ? 30.238 35.499 12.745 1.00 12.98 114 ARG B C 1
ATOM 2149 O O . ARG B 1 119 ? 30.449 36.521 13.389 1.00 13.63 114 ARG B O 1
ATOM 2157 N N . CYS B 1 120 ? 29.140 34.744 12.906 1.00 13.11 115 CYS B N 1
ATOM 2158 C CA . CYS B 1 120 ? 28.087 35.069 13.898 1.00 11.41 115 CYS B CA 1
ATOM 2159 C C . CYS B 1 120 ? 28.599 35.026 15.352 1.00 12.09 115 CYS B C 1
ATOM 2160 O O . CYS B 1 120 ? 28.262 35.912 16.181 1.00 10.79 115 CYS B O 1
ATOM 2163 N N . TYR B 1 121 ? 29.415 34.033 15.678 1.00 11.10 116 TYR B N 1
ATOM 2164 C CA . TYR B 1 121 ? 30.082 33.978 17.003 1.00 13.76 116 TYR B CA 1
ATOM 2165 C C . TYR B 1 121 ? 30.926 35.201 17.274 1.00 17.04 116 TYR B C 1
ATOM 2166 O O . TYR B 1 121 ? 30.925 35.692 18.406 1.00 19.08 116 TYR B O 1
ATOM 2175 N N . ARG B 1 122 ? 31.646 35.695 16.252 1.00 13.91 117 ARG B N 1
ATOM 2176 C CA . ARG B 1 122 ? 32.444 36.917 16.405 1.00 16.10 117 ARG B CA 1
ATOM 2177 C C . ARG B 1 122 ? 31.575 38.141 16.622 1.00 16.96 117 ARG B C 1
ATOM 2178 O O . ARG B 1 122 ? 31.846 38.932 17.538 1.00 19.30 117 ARG B O 1
ATOM 2186 N N . VAL B 1 123 ? 30.530 38.294 15.822 1.00 14.67 118 VAL B N 1
ATOM 2187 C CA . VAL B 1 123 ? 29.548 39.397 15.995 1.00 17.27 118 VAL B CA 1
ATOM 2188 C C . VAL B 1 123 ? 28.957 39.380 17.413 1.00 17.24 118 VAL B C 1
ATOM 2189 O O . VAL B 1 123 ? 28.911 40.417 18.086 1.00 15.09 118 VAL B O 1
ATOM 2193 N N . ALA B 1 124 ? 28.616 38.180 17.892 1.00 15.31 119 ALA B N 1
ATOM 2194 C CA . ALA B 1 124 ? 28.027 37.982 19.213 1.00 15.36 119 ALA B CA 1
ATOM 2195 C C . ALA B 1 124 ? 28.917 38.381 20.418 1.00 15.35 119 ALA B C 1
ATOM 2196 O O . ALA B 1 124 ? 28.419 38.515 21.517 1.00 15.92 119 ALA B O 1
ATOM 2198 N N . GLU B 1 125 ? 30.215 38.573 20.211 1.00 14.59 120 GLU B N 1
ATOM 2199 C CA A GLU B 1 125 ? 31.098 39.125 21.253 0.56 16.99 120 GLU B CA 1
ATOM 2200 C CA B GLU B 1 125 ? 31.087 39.117 21.268 0.44 17.07 120 GLU B CA 1
ATOM 2201 C C . GLU B 1 125 ? 30.793 40.603 21.575 1.00 15.87 120 GLU B C 1
ATOM 2202 O O . GLU B 1 125 ? 31.043 41.073 22.687 1.00 16.23 120 GLU B O 1
ATOM 2213 N N . ASN B 1 126 ? 30.270 41.337 20.586 1.00 12.96 121 ASN B N 1
ATOM 2214 C CA . ASN B 1 126 ? 29.980 42.765 20.731 1.00 14.60 121 ASN B CA 1
ATOM 2215 C C . ASN B 1 126 ? 28.497 43.128 20.856 1.00 11.09 121 ASN B C 1
ATOM 2216 O O . ASN B 1 126 ? 28.185 44.179 21.410 1.00 9.77 121 ASN B O 1
ATOM 2221 N N . ILE B 1 127 ? 27.602 42.245 20.385 1.00 9.29 122 ILE B N 1
ATOM 2222 C CA A ILE B 1 127 ? 26.164 42.466 20.450 0.39 9.91 122 ILE B CA 1
ATOM 2223 C CA B ILE B 1 127 ? 26.146 42.461 20.400 0.61 10.00 122 ILE B CA 1
ATOM 2224 C C . ILE B 1 127 ? 25.406 41.203 20.895 1.00 10.91 122 ILE B C 1
ATOM 2225 O O . ILE B 1 127 ? 25.765 40.088 20.538 1.00 12.64 122 ILE B O 1
ATOM 2234 N N . GLY B 1 128 ? 24.330 41.381 21.654 1.00 9.28 123 GLY B N 1
ATOM 2235 C CA . GLY B 1 128 ? 23.484 40.240 22.065 1.00 8.38 123 GLY B CA 1
ATOM 2236 C C . GLY B 1 128 ? 22.848 39.492 20.891 1.00 10.78 123 GLY B C 1
ATOM 2237 O O . GLY B 1 128 ? 22.093 40.103 20.100 1.00 7.34 123 GLY B O 1
ATOM 2238 N N . VAL B 1 129 ? 23.135 38.188 20.807 1.00 8.42 124 VAL B N 1
ATOM 2239 C CA . VAL B 1 129 ? 22.544 37.276 19.783 1.00 9.30 124 VAL B CA 1
ATOM 2240 C C . VAL B 1 129 ? 22.264 35.921 20.428 1.00 9.16 124 VAL B C 1
ATOM 2241 O O . VAL B 1 129 ? 23.192 35.285 20.961 1.00 11.17 124 VAL B O 1
ATOM 2245 N N . ARG B 1 130 ? 21.014 35.458 20.354 1.00 10.15 125 ARG B N 1
ATOM 2246 C CA . ARG B 1 130 ? 20.605 34.141 20.928 1.00 9.36 125 ARG B CA 1
ATOM 2247 C C . ARG B 1 130 ? 20.801 32.990 19.949 1.00 9.94 125 ARG B C 1
ATOM 2248 O O . ARG B 1 130 ? 21.158 31.894 20.356 1.00 12.39 125 ARG B O 1
ATOM 2256 N N . ALA B 1 131 ? 20.529 33.231 18.673 1.00 8.59 126 ALA B N 1
ATOM 2257 C CA . ALA B 1 131 ? 20.523 32.172 17.664 1.00 7.61 126 ALA B CA 1
ATOM 2258 C C . ALA B 1 131 ? 20.699 32.695 16.258 1.00 9.89 126 ALA B C 1
ATOM 2259 O O . ALA B 1 131 ? 20.463 33.875 16.010 1.00 8.96 126 ALA B O 1
ATOM 2261 N N . ILE B 1 132 ? 21.027 31.767 15.342 1.00 9.15 127 ILE B N 1
ATOM 2262 C CA . ILE B 1 132 ? 20.929 32.006 13.887 1.00 8.95 127 ILE B CA 1
ATOM 2263 C C . ILE B 1 132 ? 19.528 31.506 13.459 1.00 9.87 127 ILE B C 1
ATOM 2264 O O . ILE B 1 132 ? 19.104 30.432 13.899 1.00 8.74 127 ILE B O 1
ATOM 2269 N N . MET B 1 133 ? 18.808 32.319 12.684 1.00 9.82 128 MET B N 1
ATOM 2270 C CA . MET B 1 133 ? 17.449 31.967 12.169 1.00 10.23 128 MET B CA 1
ATOM 2271 C C . MET B 1 133 ? 17.490 31.850 10.663 1.00 12.41 128 MET B C 1
ATOM 2272 O O . MET B 1 133 ? 18.149 32.658 9.998 1.00 11.24 128 MET B O 1
ATOM 2277 N N . VAL B 1 134 ? 16.819 30.819 10.141 1.00 9.20 129 VAL B N 1
ATOM 2278 C CA . VAL B 1 134 ? 16.734 30.603 8.700 1.00 10.92 129 VAL B CA 1
ATOM 2279 C C . VAL B 1 134 ? 15.293 30.282 8.295 1.00 13.17 129 VAL B C 1
ATOM 2280 O O . VAL B 1 134 ? 14.580 29.613 9.047 1.00 12.15 129 VAL B O 1
ATOM 2284 N N . HIS B 1 135 ? 14.869 30.788 7.135 1.00 14.85 130 HIS B N 1
ATOM 2285 C CA . HIS B 1 135 ? 13.596 30.401 6.525 1.00 17.60 130 HIS B CA 1
ATOM 2286 C C . HIS B 1 135 ? 13.859 29.499 5.331 1.00 20.72 130 HIS B C 1
ATOM 2287 O O . HIS B 1 135 ? 14.264 29.975 4.277 1.00 19.32 130 HIS B O 1
ATOM 2294 N N . ALA B 1 136 ? 13.685 28.199 5.530 1.00 18.72 131 ALA B N 1
ATOM 2295 C CA . ALA B 1 136 ? 13.903 27.204 4.476 1.00 22.34 131 ALA B CA 1
ATOM 2296 C C . ALA B 1 136 ? 12.914 27.363 3.333 1.00 25.50 131 ALA B C 1
ATOM 2297 O O . ALA B 1 136 ? 11.716 27.432 3.520 1.00 25.01 131 ALA B O 1
ATOM 2299 N N . LEU B 1 137 ? 13.444 27.405 2.135 1.00 29.14 132 LEU B N 1
ATOM 2300 C CA . LEU B 1 137 ? 12.669 27.648 0.941 1.00 25.09 132 LEU B CA 1
ATOM 2301 C C . LEU B 1 137 ? 11.950 26.383 0.447 1.00 27.69 132 LEU B C 1
ATOM 2302 O O . LEU B 1 137 ? 10.898 26.468 -0.184 1.00 25.60 132 LEU B O 1
ATOM 2307 N N . THR B 1 138 ? 12.545 25.222 0.739 1.00 28.09 133 THR B N 1
ATOM 2308 C CA . THR B 1 138 ? 12.013 23.904 0.363 1.00 28.14 133 THR B CA 1
ATOM 2309 C C . THR B 1 138 ? 12.204 22.868 1.474 1.00 23.95 133 THR B C 1
ATOM 2310 O O . THR B 1 138 ? 12.952 23.080 2.427 1.00 21.34 133 THR B O 1
ATOM 2314 N N . GLU B 1 139 ? 11.540 21.726 1.324 1.00 23.15 134 GLU B N 1
ATOM 2315 C CA . GLU B 1 139 ? 11.734 20.610 2.230 1.00 20.09 134 GLU B CA 1
ATOM 2316 C C . GLU B 1 139 ? 13.185 20.098 2.198 1.00 21.51 134 GLU B C 1
ATOM 2317 O O . GLU B 1 139 ? 13.745 19.754 3.241 1.00 20.20 134 GLU B O 1
ATOM 2323 N N . GLU B 1 140 ? 13.796 20.069 1.017 1.00 22.40 135 GLU B N 1
ATOM 2324 C CA . GLU B 1 140 ? 15.199 19.626 0.880 1.00 23.86 135 GLU B CA 1
ATOM 2325 C C . GLU B 1 140 ? 16.149 20.557 1.650 1.00 21.46 135 GLU B C 1
ATOM 2326 O O . GLU B 1 140 ? 17.084 20.099 2.334 1.00 19.52 135 GLU B O 1
ATOM 2332 N N . ALA B 1 141 ? 15.885 21.851 1.555 1.00 17.14 136 ALA B N 1
ATOM 2333 C CA . ALA B 1 141 ? 16.690 22.853 2.282 1.00 18.54 136 ALA B CA 1
ATOM 2334 C C . ALA B 1 141 ? 16.556 22.678 3.795 1.00 18.99 136 ALA B C 1
ATOM 2335 O O . ALA B 1 141 ? 17.576 22.682 4.522 1.00 14.81 136 ALA B O 1
ATOM 2337 N N . LYS B 1 142 ? 15.315 22.479 4.264 1.00 15.64 137 LYS B N 1
ATOM 2338 C CA . LYS B 1 142 ? 15.062 22.259 5.699 1.00 14.04 137 LYS B CA 1
ATOM 2339 C C . LYS B 1 142 ? 15.900 21.078 6.198 1.00 17.16 137 LYS B C 1
ATOM 2340 O O . LYS B 1 142 ? 16.526 21.139 7.271 1.00 14.99 137 LYS B O 1
ATOM 2346 N N . ASN B 1 143 ? 15.923 19.994 5.424 1.00 17.95 138 ASN B N 1
ATOM 2347 C CA . ASN B 1 143 ? 16.660 18.794 5.823 1.00 18.26 138 ASN B CA 1
ATOM 2348 C C . ASN B 1 143 ? 18.171 19.003 5.859 1.00 17.36 138 ASN B C 1
ATOM 2349 O O . ASN B 1 143 ? 18.840 18.452 6.723 1.00 16.25 138 ASN B O 1
ATOM 2354 N N . PHE B 1 144 ? 18.692 19.809 4.930 1.00 15.54 139 PHE B N 1
ATOM 2355 C CA . PHE B 1 144 ? 20.096 20.207 4.972 1.00 13.43 139 PHE B CA 1
ATOM 2356 C C . PHE B 1 144 ? 20.444 20.925 6.296 1.00 10.83 139 PHE B C 1
ATOM 2357 O O . PHE B 1 144 ? 21.454 20.623 6.893 1.00 13.02 139 PHE B O 1
ATOM 2365 N N . PHE B 1 145 ? 19.593 21.849 6.736 1.00 13.59 140 PHE B N 1
ATOM 2366 C CA . PHE B 1 145 ? 19.846 22.548 7.997 1.00 11.83 140 PHE B CA 1
ATOM 2367 C C . PHE B 1 145 ? 19.697 21.641 9.228 1.00 14.55 140 PHE B C 1
ATOM 2368 O O . PHE B 1 145 ? 20.513 21.691 10.139 1.00 13.37 140 PHE B O 1
ATOM 2376 N N . ILE B 1 146 ? 18.708 20.766 9.208 1.00 12.25 141 ILE B N 1
ATOM 2377 C CA . ILE B 1 146 ? 18.521 19.817 10.311 1.00 17.61 141 ILE B CA 1
ATOM 2378 C C . ILE B 1 146 ? 19.772 18.949 10.484 1.00 15.48 141 ILE B C 1
ATOM 2379 O O . ILE B 1 146 ? 20.200 18.705 11.602 1.00 15.64 141 ILE B O 1
ATOM 2384 N N . HIS B 1 147 ? 20.343 18.484 9.368 1.00 15.23 142 HIS B N 1
ATOM 2385 C CA . HIS B 1 147 ? 21.555 17.676 9.384 1.00 17.43 142 HIS B CA 1
ATOM 2386 C C . HIS B 1 147 ? 22.736 18.340 10.079 1.00 20.02 142 HIS B C 1
ATOM 2387 O O . HIS B 1 147 ? 23.599 17.654 10.646 1.00 20.98 142 HIS B O 1
ATOM 2394 N N . HIS B 1 148 ? 22.760 19.667 10.048 1.00 17.02 143 HIS B N 1
ATOM 2395 C CA . HIS B 1 148 ? 23.808 20.455 10.646 1.00 13.53 143 HIS B CA 1
ATOM 2396 C C . HIS B 1 148 ? 23.463 21.077 12.006 1.00 14.82 143 HIS B C 1
ATOM 2397 O O . HIS B 1 148 ? 24.160 21.976 12.441 1.00 14.81 143 HIS B O 1
ATOM 2404 N N . GLY B 1 149 ? 22.420 20.578 12.673 1.00 13.87 144 GLY B N 1
ATOM 2405 C CA . GLY B 1 149 ? 22.095 20.933 14.061 1.00 13.29 144 GLY B CA 1
ATOM 2406 C C . GLY B 1 149 ? 20.976 21.943 14.279 1.00 12.72 144 GLY B C 1
ATOM 2407 O O . GLY B 1 149 ? 20.650 22.270 15.416 1.00 14.73 144 GLY B O 1
ATOM 2408 N N . PHE B 1 150 ? 20.378 22.459 13.208 1.00 11.70 145 PHE B N 1
ATOM 2409 C CA . PHE B 1 150 ? 19.232 23.374 13.360 1.00 11.09 145 PHE B CA 1
ATOM 2410 C C . PHE B 1 150 ? 17.971 22.641 13.867 1.00 11.47 145 PHE B C 1
ATOM 2411 O O . PHE B 1 150 ? 17.767 21.471 13.547 1.00 13.95 145 PHE B O 1
ATOM 2419 N N . LYS B 1 151 ? 17.122 23.354 14.595 1.00 9.03 146 LYS B N 1
ATOM 2420 C CA . LYS B 1 151 ? 15.854 22.847 15.123 1.00 11.90 146 LYS B CA 1
ATOM 2421 C C . LYS B 1 151 ? 14.675 23.655 14.608 1.00 11.38 146 LYS B C 1
ATOM 2422 O O . LYS B 1 151 ? 14.723 24.888 14.513 1.00 14.99 146 LYS B O 1
ATOM 2428 N N . SER B 1 152 ? 13.589 22.976 14.274 1.00 13.48 147 SER B N 1
ATOM 2429 C CA A SER B 1 152 ? 12.414 23.628 13.698 0.57 13.80 147 SER B CA 1
ATOM 2430 C CA B SER B 1 152 ? 12.442 23.653 13.705 0.43 13.96 147 SER B CA 1
ATOM 2431 C C . SER B 1 152 ? 11.622 24.402 14.733 1.00 15.41 147 SER B C 1
ATOM 2432 O O . SER B 1 152 ? 11.559 24.011 15.889 1.00 16.63 147 SER B O 1
ATOM 2437 N N . SER B 1 153 ? 10.985 25.471 14.278 1.00 16.33 148 SER B N 1
ATOM 2438 C CA . SER B 1 153 ? 9.927 26.124 15.042 1.00 19.42 148 SER B CA 1
ATOM 2439 C C . SER B 1 153 ? 8.776 25.117 15.264 1.00 21.42 148 SER B C 1
ATOM 2440 O O . SER B 1 153 ? 8.632 24.160 14.496 1.00 20.32 148 SER B O 1
ATOM 2443 N N . GLN B 1 154 ? 7.984 25.355 16.307 1.00 20.13 149 GLN B N 1
ATOM 2444 C CA . GLN B 1 154 ? 6.747 24.580 16.604 1.00 19.67 149 GLN B CA 1
ATOM 2445 C C . GLN B 1 154 ? 5.578 24.953 15.680 1.00 18.71 149 GLN B C 1
ATOM 2446 O O . GLN B 1 154 ? 4.749 24.091 15.354 1.00 24.27 149 GLN B O 1
ATOM 2452 N N . THR B 1 155 ? 5.488 26.224 15.277 1.00 17.55 150 THR B N 1
ATOM 2453 C CA . THR B 1 155 ? 4.372 26.715 14.446 1.00 19.04 150 THR B CA 1
ATOM 2454 C C . THR B 1 155 ? 4.668 26.718 12.939 1.00 25.96 150 THR B C 1
ATOM 2455 O O . THR B 1 155 ? 3.797 26.337 12.149 1.00 21.29 150 THR B O 1
ATOM 2459 N N . GLN B 1 156 ? 5.892 27.096 12.550 1.00 30.66 151 GLN B N 1
ATOM 2460 C CA . GLN B 1 156 ? 6.350 27.087 11.132 1.00 29.82 151 GLN B CA 1
ATOM 2461 C C . GLN B 1 156 ? 7.522 26.094 10.962 1.00 35.96 151 GLN B C 1
ATOM 2462 O O . GLN B 1 156 ? 8.641 26.356 11.371 1.00 32.80 151 GLN B O 1
ATOM 2468 N N . GLN B 1 157 ? 7.274 24.944 10.329 1.00 42.85 152 GLN B N 1
ATOM 2469 C CA . GLN B 1 157 ? 8.278 23.850 10.255 1.00 41.39 152 GLN B CA 1
ATOM 2470 C C . GLN B 1 157 ? 9.539 24.209 9.427 1.00 39.91 152 GLN B C 1
ATOM 2471 O O . GLN B 1 157 ? 10.656 23.649 9.643 1.00 32.44 152 GLN B O 1
ATOM 2477 N N . ARG B 1 158 ? 9.355 25.162 8.518 1.00 28.96 153 ARG B N 1
ATOM 2478 C CA . ARG B 1 158 ? 10.456 25.729 7.722 1.00 30.31 153 ARG B CA 1
ATOM 2479 C C . ARG B 1 158 ? 11.176 26.971 8.302 1.00 21.66 153 ARG B C 1
ATOM 2480 O O . ARG B 1 158 ? 12.117 27.461 7.682 1.00 19.05 153 ARG B O 1
ATOM 2488 N N . THR B 1 159 ? 10.756 27.476 9.452 1.00 18.95 154 THR B N 1
ATOM 2489 C CA . THR B 1 159 ? 11.609 28.393 10.222 1.00 16.84 154 THR B CA 1
ATOM 2490 C C . THR B 1 159 ? 12.442 27.522 11.147 1.00 14.28 154 THR B C 1
ATOM 2491 O O . THR B 1 159 ? 11.860 26.805 11.971 1.00 14.16 154 THR B O 1
ATOM 2495 N N . LEU B 1 160 ? 13.784 27.584 11.045 1.00 11.13 155 LEU B N 1
ATOM 2496 C CA . LEU B 1 160 ? 14.672 26.827 11.950 1.00 11.38 155 LEU B CA 1
ATOM 2497 C C . LEU B 1 160 ? 15.666 27.719 12.694 1.00 11.31 155 LEU B C 1
ATOM 2498 O O . LEU B 1 160 ? 15.969 28.825 12.230 1.00 10.00 155 LEU B O 1
ATOM 2503 N N . PHE B 1 161 ? 16.169 27.223 13.832 1.00 8.76 156 PHE B N 1
ATOM 2504 C CA . PHE B 1 161 ? 17.095 27.957 14.689 1.00 10.74 156 PHE B CA 1
ATOM 2505 C C . PHE B 1 161 ? 18.327 27.137 15.078 1.00 12.22 156 PHE B C 1
ATOM 2506 O O . PHE B 1 161 ? 18.235 25.921 15.309 1.00 11.93 156 PHE B O 1
ATOM 2514 N N . LEU B 1 162 ? 19.477 27.808 15.144 1.00 11.36 157 LEU B N 1
ATOM 2515 C CA . LEU B 1 162 ? 20.693 27.250 15.753 1.00 8.47 157 LEU B CA 1
ATOM 2516 C C . LEU B 1 162 ? 21.106 28.129 16.935 1.00 9.37 157 LEU B C 1
ATOM 2517 O O . LEU B 1 162 ? 21.582 29.256 16.746 1.00 8.95 157 LEU B O 1
ATOM 2522 N N . ARG B 1 163 ? 20.873 27.629 18.157 1.00 11.81 158 ARG B N 1
ATOM 2523 C CA . ARG B 1 163 ? 21.294 28.345 19.348 1.00 11.98 158 ARG B CA 1
ATOM 2524 C C . ARG B 1 163 ? 22.811 28.500 19.367 1.00 12.90 158 ARG B C 1
ATOM 2525 O O . ARG B 1 163 ? 23.519 27.570 19.056 1.00 14.15 158 ARG B O 1
ATOM 2533 N N . LEU B 1 164 ? 23.312 29.694 19.717 1.00 12.04 159 LEU B N 1
ATOM 2534 C CA . LEU B 1 164 ? 24.737 29.918 19.844 1.00 15.01 159 LEU B CA 1
ATOM 2535 C C . LEU B 1 164 ? 25.114 29.790 21.334 1.00 20.38 159 LEU B C 1
ATOM 2536 O O . LEU B 1 164 ? 24.977 30.751 22.075 1.00 24.69 159 LEU B O 1
ATOM 2541 N N . PRO B 1 165 ? 25.555 28.606 21.787 1.00 32.62 160 PRO B N 1
ATOM 2542 C CA . PRO B 1 165 ? 25.992 28.585 23.208 1.00 37.20 160 PRO B CA 1
ATOM 2543 C C . PRO B 1 165 ? 27.177 29.547 23.500 1.00 33.82 160 PRO B C 1
ATOM 2544 O O . PRO B 1 165 ? 28.112 29.644 22.712 1.00 30.13 160 PRO B O 1
ATOM 2548 N N . GLN B 1 166 ? 27.073 30.294 24.597 1.00 36.63 161 GLN B N 1
ATOM 2549 C CA . GLN B 1 166 ? 28.060 31.327 24.977 1.00 37.64 161 GLN B CA 1
ATOM 2550 C C . GLN B 1 166 ? 28.371 31.237 26.474 1.00 43.61 161 GLN B C 1
ATOM 2551 O O . GLN B 1 166 ? 27.939 30.296 27.149 1.00 38.35 161 GLN B O 1
#

Secondary structure (DSSP, 8-state):
--TT----BPPPEE--TT-B-TT---S-HHHHHHHHHHHHHHHHHTS-EEEEEEBTTS-BEEEEEEEEEEEE-GGGS-HHHHTT--SSEEEEEEEEEEE-GGGTTSSHHHHHHHHHHHHHHHHTTTSB--EEEEE-SSHHHHHHHHHTT-EE-SS-TTEEEEE--/-PPPEE--TT-B-TT---S-HHHHHHHHHHHHHHHHHTS-EEEEEE-TTS-BEEEEEEEEEEEE-GGGS-HHHHTT--SSEEEEEEEEEEE-GGGTTSSHHHHHHHHHHHHHHHHTTTSB--EEEEE-SSHHHHHHHHHTT-EE-SS-TTEEEEE---

CATH classification: 3.40.630.30

Sequence (323 aa):
GPGGTMGRVTAPEPLSAFHQVAEFVSGEAVLDDWLKQKGLKNQALGAARTFVVCKKKDTKQVAGFYSLATGSVNNHTEATGNLRRNMPDPIPVIILARRLAVDLSFHGKGLLGADLLHDAVLRCYRVAENIGVRAIMVHALTEEAKNFFIHHGFKSSSQTQQQRTLFLRLPVTAPEPLSAFHQVAEFVSGEAVLDDWLKQKGLKNQALGAARTFVVCKKDTKQVAGFYSSLATGSVNNHTEEATGNLRRNMPDPIPVIILARLAVDLSFHGKGLLGADLLHDAVLRCYRVAEENIIGVRAIMVHALTEEAKNFFIHHGFKSSSQTQQRTLFLRLPQ

Foldseek 3Di:
DCAQHPFDKDDKDWDDPQADLQPFDFPDVVQSCCCVPPQVVCCVVLNWTKIFIAGPPGRYGFWMWIKHWDWDAPLQADCVLPPPHDGTATAMEREDTGGGNNCPPPCVSVVRVVVVLVVVLVVCVPDPHFWYKYQAPDPVRLVVVVVVPWAAGPVGRRITIDTDD/DADKDWDDPQADLQPFDFPDVVQSCCCVPPQVVCCVVLNWTKIFDADPPGRYTFWMWIKHWDWDAPQQADPVLPPPHDGTATAMEREDIGGGPVCPPVCVSVVRVVVVLVVVVVVCVPDPHFWYKYQQPDPVSLVVVVVVPWDATPVRRRITIDGDDD

Organism: Salmonella typhimurium (strain 14028s / SGSC 2262) (NCBI:txid588858)

InterPro domains:
  IPR000182 GNAT domain [PF13508] (44-146)
  IPR016181 Acyl-CoA N-acyltransferase [SSF55729] (21-147)

Nearest PDB structures (foldseek):
  7f36-assembly1_D  TM=9.946E-01  e=6.855E-30  Salmonella enterica subsp. enterica serovar Typhimurium str. LT2
  7f37-assembly1_A  TM=8.882E-01  e=4.078E-17  Escherichia coli O157:H7
  5xun-assembly1_A  TM=9.491E-01  e=2.007E-14  Klebsiella pneumoniae
  6gtp-assembly1_A-2  TM=8.709E-01  e=7.193E-14  Escherichia coli
  7byy-assembly1_B  TM=9.021E-01  e=5.455E-10  Escherichia coli